Protein AF-A0A645G508-F1 (afdb_monomer)

Mean predicted aligned error: 10.7 Å

Organism: NCBI:txid1076179

Nearest PDB structures (foldseek):
  1vq0-assembly1_B  TM=7.489E-01  e=9.552E-08  Thermotoga maritima
  1vzy-assembly1_A  TM=6.982E-01  e=1.288E-07  Bacillus subtilis subsp. subtilis str. 168
  1xjh-assembly1_A  TM=7.239E-01  e=1.282E-03  Escherichia coli
  9brq-assembly1_7  TM=3.520E-01  e=7.447E+00  Mus musculus
  1bss-assembly1_A  TM=2.246E-01  e=6.224E+00  Escherichia coli

Secondary structure (DSSP, 8-state):
-----PPPHHHHH-TTS--EEEEEE--TTPPTTPPPEEEEEESB-TTSPBP--HHHHHHHHIIIII---EEEEEEE-SS-EEEEEEEPPPS--TT-TTS--TTSHHHHHHHHHHHHHHHHHHHHT--HHHHHHS-HHHHHHHHHTTS-PPPPPPP-GGGSS-------HHHHHHHHHHH-HHHHHHHHHHHSSEEEE-TTT--EEEE-HHHHHHHHHTTS--PPPPS---

Structure (mmCIF, N/CA/C/O backbone):
data_AF-A0A645G508-F1
#
_entry.id   AF-A0A645G508-F1
#
loop_
_atom_site.group_PDB
_atom_site.id
_atom_site.type_symbol
_atom_site.label_atom_id
_atom_site.label_alt_id
_atom_site.label_comp_id
_atom_site.label_asym_id
_atom_site.label_entity_id
_atom_site.label_seq_id
_atom_site.pdbx_PDB_ins_code
_atom_site.Cartn_x
_atom_site.Cartn_y
_atom_site.Cartn_z
_atom_site.occupancy
_atom_site.B_iso_or_equiv
_atom_site.auth_seq_id
_atom_site.auth_comp_id
_atom_site.auth_asym_id
_atom_site.auth_atom_id
_atom_site.pdbx_PDB_model_num
ATOM 1 N N . MET A 1 1 ? -23.698 -0.456 -22.171 1.00 31.69 1 MET A N 1
ATOM 2 C CA . MET A 1 1 ? -22.509 -0.860 -21.398 1.00 31.69 1 MET A CA 1
ATOM 3 C C . MET A 1 1 ? -21.837 0.422 -20.973 1.00 31.69 1 MET A C 1
ATOM 5 O O . MET A 1 1 ? -21.319 1.122 -21.830 1.00 31.69 1 MET A O 1
ATOM 9 N N . VAL A 1 2 ? -22.000 0.799 -19.708 1.00 29.22 2 VAL A N 1
ATOM 10 C CA . VAL A 1 2 ? -21.264 1.922 -19.129 1.00 29.22 2 VAL A CA 1
ATOM 11 C C . VAL A 1 2 ? -19.864 1.376 -18.888 1.00 29.22 2 VAL A C 1
ATOM 13 O O . VAL A 1 2 ? -19.699 0.466 -18.086 1.00 29.22 2 VAL A O 1
ATOM 16 N N . THR A 1 3 ? -18.892 1.819 -19.674 1.00 35.56 3 THR A N 1
ATOM 17 C CA . THR A 1 3 ? -17.482 1.684 -19.316 1.00 35.56 3 THR A CA 1
ATOM 18 C C . THR A 1 3 ? -17.294 2.502 -18.046 1.00 35.56 3 THR A C 1
ATOM 20 O O . THR A 1 3 ? -17.365 3.727 -18.106 1.00 35.56 3 THR A O 1
ATOM 23 N N . GLU A 1 4 ? -17.158 1.847 -16.894 1.00 41.66 4 GLU A N 1
ATOM 24 C CA . GLU A 1 4 ? -16.647 2.502 -15.692 1.00 41.66 4 GLU A CA 1
ATOM 25 C C . GLU A 1 4 ? -15.226 2.972 -16.012 1.00 41.66 4 GLU A C 1
ATOM 27 O O . GLU A 1 4 ? -14.276 2.191 -16.035 1.00 41.66 4 GLU A O 1
ATOM 32 N N . GLU A 1 5 ? -15.096 4.248 -16.373 1.00 48.72 5 GLU A N 1
ATOM 33 C CA . GLU A 1 5 ? -13.801 4.907 -16.456 1.00 48.72 5 GLU A CA 1
ATOM 34 C C . GLU A 1 5 ? -13.216 4.901 -15.045 1.00 48.72 5 GLU A C 1
ATOM 36 O O . GLU A 1 5 ? -13.743 5.547 -14.136 1.00 48.72 5 GLU A O 1
ATOM 41 N N . ALA A 1 6 ? -12.156 4.115 -14.848 1.00 59.53 6 ALA A N 1
ATOM 42 C CA . ALA A 1 6 ? -11.376 4.153 -13.625 1.00 59.53 6 ALA A CA 1
ATOM 43 C C . ALA A 1 6 ? -10.949 5.607 -13.389 1.00 59.53 6 ALA A C 1
ATOM 45 O O . ALA A 1 6 ? -10.254 6.188 -14.220 1.00 59.53 6 ALA A O 1
ATOM 46 N N . GLN A 1 7 ? -11.413 6.207 -12.293 1.00 69.25 7 GLN A N 1
ATOM 47 C CA . GLN A 1 7 ? -11.034 7.575 -11.963 1.00 69.25 7 GLN A CA 1
ATOM 48 C C . GLN A 1 7 ? -9.543 7.623 -11.638 1.00 69.25 7 GLN A C 1
ATOM 50 O O . GLN A 1 7 ? -9.047 6.820 -10.843 1.00 69.25 7 GLN A O 1
ATOM 55 N N . ASP A 1 8 ? -8.845 8.582 -12.237 1.00 86.12 8 ASP A N 1
ATOM 56 C CA . ASP A 1 8 ? -7.429 8.792 -11.973 1.00 86.12 8 ASP A CA 1
ATOM 57 C C . ASP A 1 8 ? -7.186 9.189 -10.508 1.00 86.12 8 ASP A C 1
ATOM 59 O O . ASP A 1 8 ? -8.028 9.815 -9.849 1.00 86.12 8 ASP A O 1
ATOM 63 N N . LEU A 1 9 ? -5.994 8.869 -9.990 1.00 90.19 9 LEU A N 1
ATOM 64 C CA . LEU A 1 9 ? -5.619 9.152 -8.601 1.00 90.19 9 LEU A CA 1
ATOM 65 C C . LEU A 1 9 ? -5.840 10.626 -8.243 1.00 90.19 9 LEU A C 1
ATOM 67 O O . LEU A 1 9 ? -6.281 10.950 -7.136 1.00 90.19 9 LEU A O 1
ATOM 71 N N . SER A 1 10 ? -5.543 11.535 -9.173 1.00 92.38 10 SER A N 1
ATOM 72 C CA . SER A 1 10 ? -5.635 12.959 -8.895 1.00 92.38 10 SER A CA 1
ATOM 73 C C . SER A 1 10 ? -7.076 13.439 -8.704 1.00 92.38 10 SER A C 1
ATOM 75 O O . SER A 1 10 ? -7.307 14.338 -7.890 1.00 92.38 10 SER A O 1
ATOM 77 N N . ALA A 1 11 ? -8.049 12.807 -9.366 1.00 92.06 11 ALA A N 1
ATOM 78 C CA . ALA A 1 11 ? -9.469 13.092 -9.187 1.00 92.06 11 ALA A CA 1
ATOM 79 C C . ALA A 1 11 ? -9.976 12.635 -7.810 1.00 92.06 11 ALA A C 1
ATOM 81 O O . ALA A 1 11 ? -10.832 13.294 -7.223 1.00 92.06 11 ALA A O 1
ATOM 82 N N . LEU A 1 12 ? -9.412 11.550 -7.273 1.00 90.06 12 LEU A N 1
ATOM 83 C CA . LEU A 1 12 ? -9.810 10.982 -5.984 1.00 90.06 12 LEU A CA 1
ATOM 84 C C . LEU A 1 12 ? -9.211 11.740 -4.793 1.00 90.06 12 LEU A C 1
ATOM 86 O O . LEU A 1 12 ? -9.910 12.029 -3.824 1.00 90.06 12 LEU A O 1
ATOM 90 N N . VAL A 1 13 ? -7.910 12.049 -4.846 1.00 92.31 13 VAL A N 1
ATOM 91 C CA . VAL A 1 13 ? -7.159 12.512 -3.661 1.00 92.31 13 VAL A CA 1
ATOM 92 C C . VAL A 1 13 ? -6.306 13.766 -3.889 1.00 92.31 13 VAL A C 1
ATOM 94 O O . VAL A 1 13 ? -5.691 14.261 -2.945 1.00 92.31 13 VAL A O 1
ATOM 97 N N . ASN A 1 14 ? -6.265 14.324 -5.108 1.00 93.25 14 ASN A N 1
ATOM 98 C CA . ASN A 1 14 ? -5.462 15.516 -5.429 1.00 93.25 14 ASN A CA 1
ATOM 99 C C . ASN A 1 14 ? -6.201 16.564 -6.294 1.00 93.25 14 ASN A C 1
ATOM 101 O O . ASN A 1 14 ? -5.608 17.237 -7.147 1.00 93.25 14 ASN A O 1
ATOM 105 N N . VAL A 1 15 ? -7.507 16.753 -6.065 1.00 91.12 15 VAL A N 1
ATOM 106 C CA . VAL A 1 15 ? -8.355 17.673 -6.855 1.00 91.12 15 VAL A CA 1
ATOM 107 C C . VAL A 1 15 ? -7.791 19.099 -6.872 1.00 91.12 15 VAL A C 1
ATOM 109 O O . VAL A 1 15 ? -7.732 19.736 -7.924 1.00 91.12 15 VAL A O 1
ATOM 112 N N . ASN A 1 16 ? -7.266 19.566 -5.738 1.00 91.00 16 ASN A N 1
ATOM 113 C CA . ASN A 1 16 ? -6.717 20.918 -5.590 1.00 91.00 16 ASN A CA 1
ATOM 114 C C . ASN A 1 16 ? -5.211 21.024 -5.896 1.00 91.00 16 ASN A C 1
ATOM 116 O O . ASN A 1 16 ? -4.652 22.109 -5.775 1.00 91.00 16 ASN A O 1
ATOM 120 N N . GLY A 1 17 ? -4.538 19.923 -6.253 1.00 89.56 17 GLY A N 1
ATOM 121 C CA . GLY A 1 17 ? -3.105 19.925 -6.581 1.00 89.56 17 GLY A CA 1
ATOM 122 C C . GLY A 1 17 ? -2.156 20.144 -5.394 1.00 89.56 17 GLY A C 1
ATOM 123 O O . GLY A 1 17 ? -0.979 20.392 -5.616 1.00 89.56 17 GLY A O 1
ATOM 124 N N . ASN A 1 18 ? -2.657 20.079 -4.156 1.00 91.50 18 ASN A N 1
ATOM 125 C CA . ASN A 1 18 ? -1.881 20.269 -2.921 1.00 91.50 18 ASN A CA 1
ATOM 126 C C . ASN A 1 18 ? -1.748 18.976 -2.094 1.00 91.50 18 ASN A C 1
ATOM 128 O O . ASN A 1 18 ? -1.311 19.013 -0.941 1.00 91.50 18 ASN A O 1
ATOM 132 N N . GLY A 1 19 ? -2.179 17.845 -2.650 1.00 92.50 19 GLY A N 1
ATOM 133 C CA . GLY A 1 19 ? -2.141 16.545 -2.000 1.00 92.50 19 GLY A CA 1
ATOM 134 C C . GLY A 1 19 ? -0.712 16.042 -1.804 1.00 92.50 19 GLY A C 1
ATOM 135 O O . GLY A 1 19 ? 0.208 16.373 -2.558 1.00 92.50 19 GLY A O 1
ATOM 136 N N . ARG A 1 20 ? -0.520 15.232 -0.764 1.00 93.06 20 ARG A N 1
ATOM 137 C CA . ARG A 1 20 ? 0.768 14.624 -0.417 1.00 93.06 20 ARG A CA 1
ATOM 138 C C . ARG A 1 20 ? 0.566 13.153 -0.083 1.00 93.06 20 ARG A C 1
ATOM 140 O O . ARG A 1 20 ? -0.453 12.789 0.497 1.00 93.06 20 ARG A O 1
ATOM 147 N N . CYS A 1 21 ? 1.551 12.334 -0.419 1.00 93.25 21 CYS A N 1
ATOM 148 C CA . CYS A 1 21 ? 1.654 10.953 0.020 1.00 93.25 21 CYS A CA 1
ATOM 149 C C . CYS A 1 21 ? 2.656 10.882 1.171 1.00 93.25 21 CYS A C 1
ATOM 151 O O . CYS A 1 21 ? 3.784 11.357 1.034 1.00 93.25 21 CYS A O 1
ATOM 153 N N . ALA A 1 22 ? 2.239 10.314 2.300 1.00 93.25 22 ALA A N 1
ATOM 154 C CA . ALA A 1 22 ? 3.111 10.036 3.432 1.00 93.25 22 ALA A CA 1
ATOM 155 C C . ALA A 1 22 ? 3.300 8.522 3.555 1.00 93.25 22 ALA A C 1
ATOM 157 O O . ALA A 1 22 ? 2.320 7.782 3.631 1.00 93.25 22 ALA A O 1
ATOM 158 N N . ILE A 1 23 ? 4.553 8.076 3.597 1.00 93.19 23 ILE A N 1
ATOM 159 C CA . ILE A 1 23 ? 4.924 6.682 3.840 1.00 93.19 23 ILE A CA 1
ATOM 160 C C . ILE A 1 23 ? 5.592 6.620 5.205 1.00 93.19 23 ILE A C 1
ATOM 162 O O . ILE A 1 23 ? 6.552 7.343 5.468 1.00 93.19 23 ILE A O 1
ATOM 166 N N . THR A 1 24 ? 5.059 5.776 6.086 1.00 91.50 24 THR A N 1
ATOM 167 C CA . THR A 1 24 ? 5.540 5.627 7.459 1.00 91.50 24 THR A CA 1
ATOM 168 C C . THR A 1 24 ? 6.074 4.220 7.675 1.00 91.50 24 THR A C 1
ATOM 170 O O . THR A 1 24 ? 5.350 3.240 7.514 1.00 91.50 24 THR A O 1
ATOM 173 N N . LEU A 1 25 ? 7.344 4.132 8.065 1.00 89.69 25 LEU A N 1
ATOM 174 C CA . LEU A 1 25 ? 8.032 2.897 8.410 1.00 89.69 25 LEU A CA 1
ATOM 175 C C . LEU A 1 25 ? 8.113 2.796 9.939 1.00 89.69 25 LEU A C 1
ATOM 177 O O . LEU A 1 25 ? 8.886 3.510 10.586 1.00 89.69 25 LEU A O 1
ATOM 181 N N . ASP A 1 26 ? 7.297 1.910 10.514 1.00 89.50 26 ASP A N 1
ATOM 182 C CA . ASP A 1 26 ? 7.277 1.613 11.952 1.00 89.50 26 ASP A CA 1
ATOM 183 C C . ASP A 1 26 ? 7.710 0.152 12.194 1.00 89.50 26 ASP A C 1
ATOM 185 O O . ASP A 1 26 ? 6.899 -0.773 12.059 1.00 89.50 26 ASP A O 1
ATOM 189 N N . PRO A 1 27 ? 9.003 -0.104 12.474 1.00 86.50 27 PRO A N 1
ATOM 190 C CA . PRO A 1 27 ? 9.499 -1.459 12.671 1.00 86.50 27 PRO A CA 1
ATOM 191 C C . PRO A 1 27 ? 9.007 -2.040 14.002 1.00 86.50 27 PRO A C 1
ATOM 193 O O . PRO A 1 27 ? 9.038 -1.386 15.041 1.00 86.50 27 PRO A O 1
ATOM 196 N N . LYS A 1 28 ? 8.653 -3.332 14.019 1.00 81.50 28 LYS A N 1
ATOM 197 C CA . LYS A 1 28 ? 8.242 -4.034 15.256 1.00 81.50 28 LYS A CA 1
ATOM 198 C C . LYS A 1 28 ? 9.316 -4.026 16.353 1.00 81.50 28 LYS A C 1
ATOM 200 O O . LYS A 1 28 ? 8.994 -4.194 17.523 1.00 81.50 28 LYS A O 1
ATOM 205 N N . THR A 1 29 ? 10.580 -3.857 15.973 1.00 83.50 29 THR A N 1
ATOM 206 C CA . THR A 1 29 ? 11.749 -3.805 16.861 1.00 83.50 29 THR A CA 1
ATOM 207 C C . THR A 1 29 ? 12.065 -2.394 17.371 1.00 83.50 29 THR A C 1
ATOM 209 O O . THR A 1 29 ? 13.134 -2.181 17.943 1.00 83.50 29 THR A O 1
ATOM 212 N N . ARG A 1 30 ? 11.164 -1.421 17.169 1.00 80.94 30 ARG A N 1
ATOM 213 C CA . ARG A 1 30 ? 11.339 -0.034 17.614 1.00 80.94 30 ARG A CA 1
ATOM 214 C C . ARG A 1 30 ? 11.540 0.046 19.130 1.00 80.94 30 ARG A C 1
ATOM 216 O O . ARG A 1 30 ? 10.752 -0.496 19.905 1.00 80.94 30 ARG A O 1
ATOM 223 N N . LEU A 1 31 ? 12.585 0.760 19.551 1.00 81.25 31 LEU A N 1
ATOM 224 C CA . LEU A 1 31 ? 12.862 0.992 20.969 1.00 81.25 31 LEU A CA 1
ATOM 225 C C . LEU A 1 31 ? 11.862 2.000 21.568 1.00 81.25 31 LEU A C 1
ATOM 227 O O . LEU A 1 31 ? 11.405 2.909 20.863 1.00 81.25 31 LEU A O 1
ATOM 231 N N . PRO A 1 32 ? 11.541 1.905 22.873 1.00 78.50 32 PRO A N 1
ATOM 232 C CA . PRO A 1 32 ? 10.708 2.899 23.544 1.00 78.50 32 PRO A CA 1
ATOM 233 C C . PRO A 1 32 ? 11.260 4.322 23.349 1.00 78.50 32 PRO A C 1
ATOM 235 O O . PRO A 1 32 ? 12.416 4.593 23.659 1.00 78.50 32 PRO A O 1
ATOM 238 N N . GLY A 1 33 ? 10.435 5.229 22.819 1.00 81.50 33 GLY A N 1
ATOM 239 C CA . GLY A 1 33 ? 10.799 6.631 22.559 1.00 81.50 33 GLY A CA 1
ATOM 240 C C . GLY A 1 33 ? 11.367 6.929 21.164 1.00 81.50 33 GLY A C 1
ATOM 241 O O . GLY A 1 33 ? 11.415 8.094 20.773 1.00 81.50 33 GLY A O 1
ATOM 242 N N . GLN A 1 34 ? 11.733 5.915 20.377 1.00 85.00 34 GLN A N 1
ATOM 243 C CA . GLN A 1 34 ? 12.140 6.108 18.983 1.00 85.00 34 GLN A CA 1
ATOM 244 C C . GLN A 1 34 ? 10.918 6.479 18.134 1.00 85.00 34 GLN A C 1
ATOM 246 O O . GLN A 1 34 ? 9.879 5.844 18.265 1.00 85.00 34 GLN A O 1
ATOM 251 N N . GLN A 1 35 ? 11.004 7.499 17.283 1.00 83.44 35 GLN A N 1
ATOM 252 C CA . GLN A 1 35 ? 9.899 7.876 16.390 1.00 83.44 35 GLN A CA 1
ATOM 253 C C . GLN A 1 35 ? 9.920 7.022 15.114 1.00 83.44 35 GLN A C 1
ATOM 255 O O . GLN A 1 35 ? 11.011 6.641 14.675 1.00 83.44 35 GLN A O 1
ATOM 260 N N . PRO A 1 36 ? 8.755 6.702 14.520 1.00 88.75 36 PRO A N 1
ATOM 261 C CA . PRO A 1 36 ? 8.716 6.045 13.221 1.00 88.75 36 PRO A CA 1
ATOM 262 C C . PRO A 1 36 ? 9.332 6.958 12.156 1.00 88.75 36 PRO A C 1
ATOM 264 O O . PRO A 1 36 ? 9.234 8.186 12.237 1.00 88.75 36 PRO A O 1
ATOM 267 N N . TYR A 1 37 ? 9.963 6.358 11.150 1.00 88.56 37 TYR A N 1
ATOM 268 C CA . TYR A 1 37 ? 10.452 7.119 10.007 1.00 88.56 37 TYR A CA 1
ATOM 269 C C . TYR A 1 37 ? 9.270 7.463 9.100 1.00 88.56 37 TYR A C 1
ATOM 271 O O . TYR A 1 37 ? 8.437 6.603 8.814 1.00 88.56 37 TYR A O 1
ATOM 279 N N . GLN A 1 38 ? 9.183 8.714 8.652 1.00 91.12 38 GLN A N 1
ATOM 280 C CA . GLN A 1 38 ? 8.141 9.152 7.732 1.00 91.12 38 GLN A CA 1
ATOM 281 C C . GLN A 1 38 ? 8.751 9.981 6.606 1.00 91.12 38 GLN A C 1
ATOM 283 O O . GLN A 1 38 ? 9.328 11.040 6.854 1.00 91.12 38 GLN A O 1
ATOM 288 N N . GLY A 1 39 ? 8.576 9.514 5.372 1.00 90.25 39 GLY A N 1
ATOM 289 C CA . GLY A 1 39 ? 8.862 10.294 4.175 1.00 90.25 39 GLY A CA 1
ATOM 290 C C . GLY A 1 39 ? 7.566 10.821 3.565 1.00 90.25 39 GLY A C 1
ATOM 291 O O . GLY A 1 39 ? 6.547 10.129 3.542 1.00 90.25 39 GLY A O 1
ATOM 292 N N . ILE A 1 40 ? 7.590 12.071 3.105 1.00 92.12 40 ILE A N 1
ATOM 293 C CA . ILE A 1 40 ? 6.429 12.746 2.518 1.00 92.12 40 ILE A CA 1
ATOM 294 C C . ILE A 1 40 ? 6.820 13.272 1.144 1.00 92.12 40 ILE A C 1
ATOM 296 O O . ILE A 1 40 ? 7.772 14.041 1.025 1.00 92.12 40 ILE A O 1
ATOM 300 N N . VAL A 1 41 ? 6.043 12.912 0.126 1.00 92.25 41 VAL A N 1
ATOM 301 C CA . VAL A 1 41 ? 6.212 13.397 -1.248 1.00 92.25 41 VAL A CA 1
ATOM 302 C C . VAL A 1 41 ? 4.933 14.060 -1.760 1.00 92.25 41 VAL A C 1
ATOM 304 O O . VAL A 1 41 ? 3.831 13.669 -1.363 1.00 92.25 41 VAL A O 1
ATOM 307 N N . PRO A 1 42 ? 5.033 15.094 -2.611 1.00 93.38 42 PRO A N 1
ATOM 308 C CA . PRO A 1 42 ? 3.858 15.677 -3.247 1.00 93.38 42 PRO A CA 1
ATOM 309 C C . PRO A 1 42 ? 3.201 14.670 -4.202 1.00 93.38 42 PRO A C 1
ATOM 311 O O . PRO A 1 42 ? 3.875 13.840 -4.803 1.00 93.38 42 PRO A O 1
ATOM 314 N N . LEU A 1 43 ? 1.884 14.781 -4.394 1.00 94.31 43 LEU A N 1
ATOM 315 C CA . LEU A 1 43 ? 1.144 14.041 -5.432 1.00 94.31 43 LEU A CA 1
ATOM 316 C C . LEU A 1 43 ? 1.249 14.708 -6.818 1.00 94.31 43 LEU A C 1
ATOM 318 O O . LEU A 1 43 ? 0.423 14.484 -7.707 1.00 94.31 43 LEU A O 1
ATOM 322 N N . ASN A 1 44 ? 2.257 15.559 -6.985 1.00 93.31 44 ASN A N 1
ATOM 323 C CA . ASN A 1 44 ? 2.567 16.277 -8.204 1.00 93.31 44 ASN A CA 1
ATOM 324 C C . ASN A 1 44 ? 3.981 15.879 -8.631 1.00 93.31 44 ASN A C 1
ATOM 326 O O . ASN A 1 44 ? 4.881 15.776 -7.793 1.00 93.31 44 ASN A O 1
ATOM 330 N N . GLY A 1 45 ? 4.160 15.681 -9.933 1.00 88.81 45 GLY A N 1
ATOM 331 C CA . GLY A 1 45 ? 5.455 15.399 -10.529 1.00 88.81 45 GLY A CA 1
ATOM 332 C C . GLY A 1 45 ? 6.386 16.611 -10.490 1.00 88.81 45 GLY A C 1
ATOM 333 O O . GLY A 1 45 ? 5.997 17.723 -10.126 1.00 88.81 45 GLY A O 1
ATOM 334 N N . GLU A 1 46 ? 7.626 16.397 -10.922 1.00 83.31 46 GLU A N 1
ATOM 335 C CA . GLU A 1 46 ? 8.704 17.399 -10.889 1.00 83.31 46 GLU A CA 1
ATOM 336 C C . GLU A 1 46 ? 8.371 18.696 -11.652 1.00 83.31 46 GLU A C 1
ATOM 338 O O . GLU A 1 46 ? 8.853 19.766 -11.290 1.00 83.31 46 GLU A O 1
ATOM 343 N N . HIS A 1 47 ? 7.497 18.629 -12.663 1.00 84.69 47 HIS A N 1
ATOM 344 C CA . HIS A 1 47 ? 7.071 19.782 -13.466 1.00 84.69 47 HIS A CA 1
ATOM 345 C C . HIS A 1 47 ? 5.719 20.362 -13.003 1.00 84.69 47 HIS A C 1
ATOM 347 O O . HIS A 1 47 ? 5.088 21.136 -13.722 1.00 84.69 47 HIS A O 1
ATOM 353 N N . GLY A 1 48 ? 5.250 19.987 -11.808 1.00 83.62 48 GLY A N 1
ATOM 354 C CA . GLY A 1 48 ? 4.005 20.471 -11.208 1.00 83.62 48 GLY A CA 1
ATOM 355 C C . GLY A 1 48 ? 2.730 19.799 -11.728 1.00 83.62 48 GLY A C 1
ATOM 356 O O . GLY A 1 48 ? 1.649 20.069 -11.199 1.00 83.62 48 GLY A O 1
ATOM 357 N N . GLN A 1 49 ? 2.834 18.901 -12.713 1.00 91.06 49 GLN A N 1
ATOM 358 C CA . GLN A 1 49 ? 1.706 18.114 -13.208 1.00 91.06 49 GLN A CA 1
ATOM 359 C C . GLN A 1 49 ? 1.187 17.165 -12.128 1.00 91.06 49 GLN A C 1
ATOM 361 O O . GLN A 1 49 ? 1.958 16.651 -11.320 1.00 91.06 49 GLN A O 1
ATOM 366 N N . LYS A 1 50 ? -0.120 16.914 -12.107 1.00 92.12 50 LYS A N 1
ATOM 367 C CA . LYS A 1 50 ? -0.701 15.951 -11.171 1.00 92.12 50 LYS A CA 1
ATOM 368 C C . LYS A 1 50 ? -0.307 14.535 -11.580 1.00 92.12 50 LYS A C 1
ATOM 370 O O . LYS A 1 50 ? -0.251 14.223 -12.767 1.00 92.12 50 LYS A O 1
ATOM 375 N N . LEU A 1 51 ? 0.006 13.702 -10.593 1.00 92.81 51 LEU A N 1
ATOM 376 C CA . LEU A 1 51 ? 0.246 12.286 -10.830 1.00 92.81 51 LEU A CA 1
ATOM 377 C C . LEU A 1 51 ? -1.085 11.543 -10.846 1.00 92.81 51 LEU A C 1
ATOM 379 O O . LEU A 1 51 ? -1.842 11.586 -9.875 1.00 92.81 51 LEU A O 1
ATOM 383 N N . GLU A 1 52 ? -1.342 10.848 -11.948 1.00 93.19 52 GLU A N 1
ATOM 384 C CA . GLU A 1 52 ? -2.594 10.116 -12.166 1.00 93.19 52 GLU A CA 1
ATOM 385 C C . GLU A 1 52 ? -2.530 8.672 -11.658 1.00 93.19 52 GLU A C 1
ATOM 387 O O . GLU A 1 52 ? -3.561 8.037 -11.439 1.00 93.19 52 GLU A O 1
ATOM 392 N N . LYS A 1 53 ? -1.320 8.154 -11.406 1.00 92.44 53 LYS A N 1
ATOM 393 C CA . LYS A 1 53 ? -1.099 6.779 -10.954 1.00 92.44 53 LYS A CA 1
ATOM 394 C C . LYS A 1 53 ? -0.365 6.733 -9.624 1.00 92.44 53 LYS A C 1
ATOM 396 O O . LYS A 1 53 ? 0.640 7.412 -9.419 1.00 92.44 53 LYS A O 1
ATOM 401 N N . LEU A 1 54 ? -0.812 5.831 -8.750 1.00 93.12 54 LEU A N 1
ATOM 402 C CA . LEU A 1 54 ? -0.129 5.546 -7.485 1.00 93.12 54 LEU A CA 1
ATOM 403 C C . LEU A 1 54 ? 1.287 5.001 -7.712 1.00 93.12 54 LEU A C 1
ATOM 405 O O . LEU A 1 54 ? 2.191 5.309 -6.939 1.00 93.12 54 LEU A O 1
ATOM 409 N N . SER A 1 55 ? 1.498 4.241 -8.790 1.00 94.25 55 SER A N 1
ATOM 410 C CA . SER A 1 55 ? 2.823 3.746 -9.168 1.00 94.25 55 SER A CA 1
ATOM 411 C C . SER A 1 55 ? 3.839 4.870 -9.329 1.00 94.25 55 SER A C 1
ATOM 413 O O . SER A 1 55 ? 4.985 4.714 -8.922 1.00 94.25 55 SER A O 1
ATOM 415 N N . ASP A 1 56 ? 3.433 6.006 -9.891 1.00 93.69 56 ASP A N 1
ATOM 416 C CA . ASP A 1 56 ? 4.336 7.123 -10.177 1.00 93.69 56 ASP A CA 1
ATOM 417 C C . ASP A 1 56 ? 4.701 7.860 -8.885 1.00 93.69 56 ASP A C 1
ATOM 419 O O . ASP A 1 56 ? 5.858 8.216 -8.676 1.00 93.69 56 ASP A O 1
ATOM 423 N N . VAL A 1 57 ? 3.740 7.991 -7.963 1.00 94.12 57 VAL A N 1
ATOM 424 C CA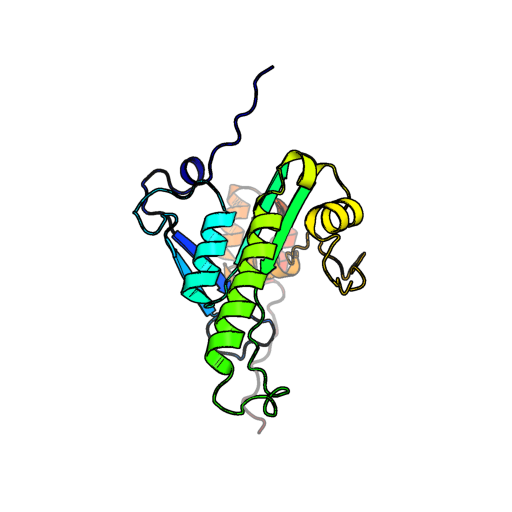 . VAL A 1 57 ? 3.962 8.550 -6.620 1.00 94.12 57 VAL A CA 1
ATOM 425 C C . VAL A 1 57 ? 4.951 7.691 -5.828 1.00 94.12 57 VAL A C 1
ATOM 427 O O . VAL A 1 57 ? 5.872 8.218 -5.206 1.00 94.12 57 VAL A O 1
ATOM 430 N N . LEU A 1 58 ? 4.784 6.364 -5.861 1.00 94.31 58 LEU A N 1
ATOM 431 C CA . LEU A 1 58 ? 5.672 5.433 -5.160 1.00 94.31 58 LEU A CA 1
ATOM 432 C C . LEU A 1 58 ? 7.079 5.417 -5.770 1.00 94.31 58 LEU A C 1
ATOM 434 O O . LEU A 1 58 ? 8.060 5.427 -5.033 1.00 94.31 58 LEU A O 1
ATOM 438 N N . GLN A 1 59 ? 7.198 5.456 -7.098 1.00 93.50 59 GLN A N 1
ATOM 439 C CA . GLN A 1 59 ? 8.496 5.583 -7.769 1.00 93.50 59 GLN A CA 1
ATOM 440 C C . GLN A 1 59 ? 9.176 6.915 -7.425 1.00 93.50 59 GLN A C 1
ATOM 442 O O . GLN A 1 59 ? 10.374 6.941 -7.138 1.00 93.50 59 GLN A O 1
ATOM 447 N N . GLN A 1 60 ? 8.413 8.013 -7.375 1.00 92.44 60 GLN A N 1
ATOM 448 C CA . GLN A 1 60 ? 8.919 9.310 -6.934 1.00 92.44 60 GLN A CA 1
ATOM 449 C C . GLN A 1 60 ? 9.419 9.250 -5.486 1.00 92.44 60 GLN A C 1
ATOM 451 O O . GLN A 1 60 ? 10.508 9.754 -5.214 1.00 92.44 60 GLN A O 1
ATOM 456 N N . TYR A 1 61 ? 8.677 8.610 -4.577 1.00 93.00 61 TYR A N 1
ATOM 457 C CA . TYR A 1 61 ? 9.129 8.369 -3.205 1.00 93.00 61 TYR A CA 1
ATOM 458 C C . TYR A 1 61 ? 10.449 7.596 -3.162 1.00 93.00 61 TYR A C 1
ATOM 460 O O . TYR A 1 61 ? 11.396 8.060 -2.530 1.00 93.00 61 TYR A O 1
ATOM 468 N N . MET A 1 62 ? 10.550 6.466 -3.867 1.00 92.00 62 MET A N 1
ATOM 469 C CA . MET A 1 62 ? 11.764 5.640 -3.856 1.0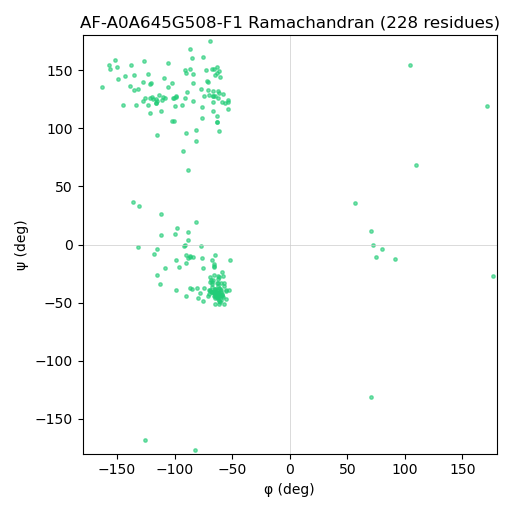0 92.00 62 MET A CA 1
ATOM 470 C C . MET A 1 62 ? 12.982 6.415 -4.365 1.00 92.00 62 MET A C 1
ATOM 472 O O . MET A 1 62 ? 14.048 6.366 -3.754 1.00 92.00 62 MET A O 1
ATOM 476 N N . ARG A 1 63 ? 12.813 7.218 -5.422 1.00 88.56 63 ARG A N 1
ATOM 477 C CA . ARG A 1 63 ? 13.886 8.066 -5.952 1.00 88.56 63 ARG A CA 1
ATOM 478 C C . ARG A 1 63 ? 14.317 9.156 -4.964 1.00 88.56 63 ARG A C 1
ATOM 480 O O . ARG A 1 63 ? 15.510 9.372 -4.785 1.00 88.56 63 ARG A O 1
ATOM 487 N N . HIS A 1 64 ? 13.370 9.860 -4.344 1.00 87.56 64 HIS A N 1
ATOM 488 C CA . HIS A 1 64 ? 13.674 11.052 -3.539 1.00 87.56 64 HIS A CA 1
ATOM 489 C C . HIS A 1 64 ? 14.033 10.741 -2.083 1.00 87.56 64 HIS A C 1
ATOM 491 O O . HIS A 1 64 ? 14.873 11.426 -1.502 1.00 87.56 64 HIS A O 1
ATOM 497 N N . SER A 1 65 ? 13.371 9.756 -1.477 1.00 88.06 65 SER A N 1
ATOM 498 C CA . SER A 1 65 ? 13.517 9.430 -0.056 1.00 88.06 65 SER A CA 1
ATOM 499 C C . SER A 1 65 ? 14.463 8.255 0.176 1.00 88.06 65 SER A C 1
ATOM 501 O O . SER A 1 65 ? 15.281 8.329 1.088 1.00 88.06 65 SER A O 1
ATOM 503 N N . GLU A 1 66 ? 14.416 7.226 -0.675 1.00 87.94 66 GLU A N 1
ATOM 504 C CA . GLU A 1 66 ? 15.255 6.023 -0.529 1.00 87.94 66 GLU A CA 1
ATOM 505 C C . GLU A 1 66 ? 16.508 6.043 -1.423 1.00 87.94 66 GLU A C 1
ATOM 507 O O . GLU A 1 66 ? 17.422 5.254 -1.209 1.00 87.94 66 GLU A O 1
ATOM 512 N N . GLN A 1 67 ? 16.581 6.956 -2.403 1.00 86.75 67 GLN A N 1
ATOM 513 C CA . GLN A 1 67 ? 17.654 7.027 -3.410 1.00 86.75 67 GLN A CA 1
ATOM 514 C C . GLN A 1 67 ? 17.819 5.720 -4.203 1.00 86.75 67 GLN A C 1
ATOM 516 O O . GLN A 1 67 ? 18.928 5.328 -4.568 1.00 86.75 67 GLN A O 1
ATOM 521 N N . LEU A 1 68 ? 16.700 5.045 -4.480 1.00 86.50 68 LEU A N 1
ATOM 522 C CA . LEU A 1 68 ? 16.665 3.796 -5.233 1.00 86.50 68 LEU A CA 1
ATOM 523 C C . LEU A 1 68 ? 15.903 3.978 -6.540 1.00 86.50 68 LEU A C 1
ATOM 525 O O . LEU A 1 68 ? 14.724 4.347 -6.544 1.00 86.50 68 LEU A O 1
ATOM 529 N N . ASP A 1 69 ? 16.554 3.631 -7.648 1.00 89.06 69 ASP A N 1
ATOM 530 C CA . ASP A 1 69 ? 15.868 3.497 -8.925 1.00 89.06 69 ASP A CA 1
ATOM 531 C C . ASP A 1 69 ? 14.909 2.313 -8.848 1.00 89.06 69 ASP A C 1
ATOM 533 O O . ASP A 1 69 ? 15.301 1.159 -8.640 1.00 89.06 69 ASP A O 1
ATOM 537 N N . THR A 1 70 ? 13.625 2.648 -8.936 1.00 92.75 70 THR A N 1
ATOM 538 C CA . THR A 1 70 ? 12.527 1.698 -8.833 1.00 92.75 70 THR A CA 1
ATOM 539 C C . THR A 1 70 ? 11.563 1.929 -9.985 1.00 92.75 70 THR A C 1
ATOM 541 O O . THR A 1 70 ? 11.170 3.066 -10.248 1.00 92.75 70 THR A O 1
ATOM 544 N N . THR A 1 71 ? 11.151 0.846 -10.634 1.00 95.31 71 THR A N 1
ATOM 545 C CA . THR A 1 71 ? 10.053 0.820 -11.596 1.00 95.31 71 THR A CA 1
ATOM 546 C C . THR A 1 71 ? 8.920 -0.005 -11.018 1.00 95.31 71 THR A C 1
ATOM 548 O O . THR A 1 71 ? 9.128 -1.133 -10.571 1.00 95.31 71 THR A O 1
ATOM 551 N N . LEU A 1 72 ? 7.717 0.566 -11.014 1.00 95.94 72 LEU A N 1
ATOM 552 C CA . LEU A 1 72 ? 6.534 -0.069 -10.452 1.00 95.94 72 LEU A CA 1
ATOM 553 C C . LEU A 1 72 ? 5.411 -0.075 -11.485 1.00 95.94 72 LEU A C 1
ATOM 555 O O . LEU A 1 72 ? 4.994 0.977 -11.965 1.00 95.94 72 LEU A O 1
ATOM 559 N N . VAL A 1 73 ? 4.896 -1.259 -11.792 1.00 95.88 73 VAL A N 1
ATOM 560 C CA . VAL A 1 73 ? 3.724 -1.445 -12.652 1.00 95.88 73 VAL A CA 1
ATOM 561 C C . VAL A 1 73 ? 2.630 -2.054 -11.800 1.00 95.88 73 VAL A C 1
ATOM 563 O O . VAL A 1 73 ? 2.848 -3.090 -11.182 1.00 95.88 73 VAL A O 1
ATOM 566 N N . LEU A 1 74 ? 1.470 -1.403 -11.738 1.00 95.56 74 LEU A N 1
ATOM 567 C CA . LEU A 1 74 ? 0.331 -1.832 -10.928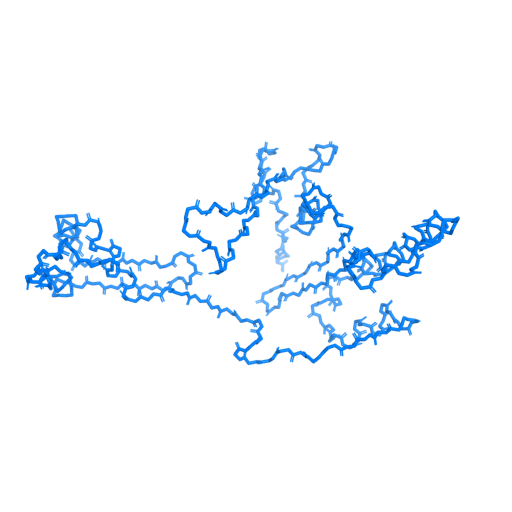 1.00 95.56 74 LEU A CA 1
ATOM 568 C C . LEU A 1 74 ? -0.919 -1.915 -11.802 1.00 95.56 74 LEU A C 1
ATOM 570 O O . LEU A 1 74 ? -1.174 -1.026 -12.617 1.00 95.56 74 LEU A O 1
ATOM 574 N N . ALA A 1 75 ? -1.723 -2.949 -11.587 1.00 94.38 75 ALA A N 1
ATOM 575 C CA . ALA A 1 75 ? -3.041 -3.089 -12.183 1.00 94.38 75 ALA A CA 1
ATOM 576 C C . ALA A 1 75 ? -4.000 -3.734 -11.184 1.00 94.38 75 ALA A C 1
ATOM 578 O O . ALA A 1 75 ? -3.614 -4.603 -10.407 1.00 94.38 75 ALA A O 1
ATOM 579 N N . ALA A 1 76 ? -5.264 -3.325 -11.223 1.00 94.38 76 ALA A N 1
ATOM 580 C CA . ALA A 1 76 ? -6.318 -3.953 -10.437 1.00 94.38 76 ALA A CA 1
ATOM 581 C C . ALA A 1 76 ? -7.663 -3.869 -11.159 1.00 94.38 76 ALA A C 1
ATOM 583 O O . ALA A 1 76 ? -7.949 -2.844 -11.785 1.00 94.38 76 ALA A O 1
ATOM 584 N N . ASN A 1 77 ? -8.470 -4.921 -11.063 1.00 92.81 77 ASN A N 1
ATOM 585 C CA . ASN A 1 77 ? -9.886 -4.965 -11.432 1.00 92.81 77 ASN A CA 1
ATOM 586 C C . ASN A 1 77 ? -10.713 -5.475 -10.232 1.00 92.81 77 ASN A C 1
ATOM 588 O O . ASN A 1 77 ? -10.192 -5.562 -9.120 1.00 92.81 77 ASN A O 1
ATOM 592 N N . ASP A 1 78 ? -11.984 -5.810 -10.455 1.00 91.94 78 ASP A N 1
ATOM 593 C CA . ASP A 1 78 ? -12.902 -6.244 -9.391 1.00 91.94 78 ASP A CA 1
ATOM 594 C C . ASP A 1 78 ? -12.519 -7.586 -8.740 1.00 91.94 78 ASP A C 1
ATOM 596 O O . ASP A 1 78 ? -13.002 -7.907 -7.655 1.00 91.94 78 ASP A O 1
ATOM 600 N N . GLU A 1 79 ? -11.652 -8.374 -9.381 1.00 91.00 79 GLU A N 1
ATOM 601 C CA . GLU A 1 79 ? -11.294 -9.729 -8.947 1.00 91.00 79 GLU A CA 1
ATOM 602 C C . GLU A 1 79 ? -9.834 -9.845 -8.486 1.00 91.00 79 GLU A C 1
ATOM 604 O O . GLU A 1 79 ? -9.522 -10.618 -7.580 1.00 91.00 79 GLU A O 1
ATOM 609 N N . VAL A 1 80 ? -8.923 -9.095 -9.109 1.00 91.50 80 VAL A N 1
ATOM 610 C CA . VAL A 1 80 ? -7.473 -9.263 -8.981 1.00 91.50 80 VAL A CA 1
ATOM 611 C C . VAL A 1 80 ? -6.790 -7.905 -8.873 1.00 91.50 80 VAL A C 1
ATOM 613 O O . VAL A 1 80 ? -7.060 -6.992 -9.651 1.00 91.50 80 VAL A O 1
ATOM 616 N N . ALA A 1 81 ? -5.831 -7.802 -7.952 1.00 93.38 81 ALA A N 1
ATOM 617 C CA . ALA A 1 81 ? -4.837 -6.737 -7.909 1.00 93.38 81 ALA A CA 1
ATOM 618 C C . ALA A 1 81 ? -3.439 -7.352 -8.037 1.00 93.38 81 ALA A C 1
ATOM 620 O O . ALA A 1 81 ? -3.086 -8.267 -7.293 1.00 93.38 81 ALA A O 1
ATOM 621 N N . ALA A 1 82 ? -2.650 -6.852 -8.982 1.00 94.19 82 ALA A N 1
ATOM 622 C CA . ALA A 1 82 ? -1.334 -7.375 -9.313 1.00 94.19 82 ALA A CA 1
ATOM 623 C C . ALA A 1 82 ? -0.331 -6.239 -9.541 1.00 94.19 82 ALA A C 1
ATOM 625 O O . ALA A 1 82 ? -0.687 -5.108 -9.887 1.00 94.19 82 ALA A O 1
ATOM 626 N N . GLY A 1 83 ? 0.948 -6.548 -9.335 1.00 94.62 83 GLY A N 1
ATOM 627 C CA . GLY A 1 83 ? 2.019 -5.583 -9.503 1.00 94.62 83 GLY A CA 1
ATOM 628 C C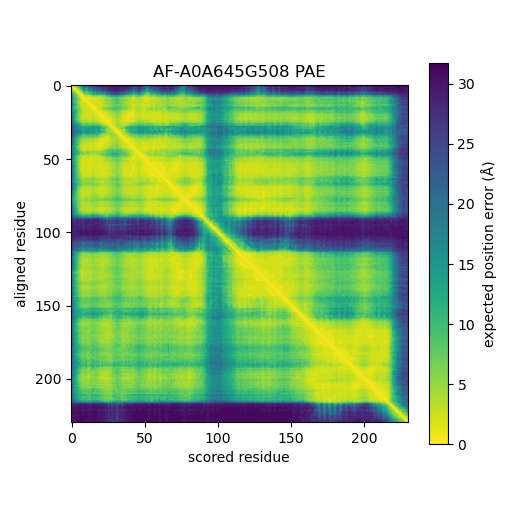 . GLY A 1 83 ? 3.369 -6.226 -9.784 1.00 94.62 83 GLY A C 1
ATOM 629 O O . GLY A 1 83 ? 3.640 -7.341 -9.343 1.00 94.62 83 GLY A O 1
ATOM 630 N N . LEU A 1 84 ? 4.214 -5.492 -10.502 1.00 95.38 84 LEU A N 1
ATOM 631 C CA . LEU A 1 84 ? 5.615 -5.812 -10.744 1.00 95.38 84 LEU A CA 1
ATOM 632 C C . LEU A 1 84 ? 6.473 -4.658 -10.224 1.00 95.38 84 LEU A C 1
ATOM 634 O O . LEU A 1 84 ? 6.264 -3.508 -10.610 1.00 95.38 84 LEU A O 1
ATOM 638 N N . LEU A 1 85 ? 7.435 -4.978 -9.361 1.00 95.25 85 LEU A N 1
ATOM 639 C CA . LEU A 1 85 ? 8.417 -4.042 -8.826 1.00 95.25 85 LEU A CA 1
ATOM 640 C C . LEU A 1 85 ? 9.802 -4.473 -9.303 1.00 95.25 85 LEU A C 1
ATOM 642 O O . LEU A 1 85 ? 10.235 -5.588 -9.018 1.00 95.25 85 LEU A O 1
ATOM 646 N N . ILE A 1 86 ? 10.490 -3.581 -10.009 1.00 94.19 86 ILE A N 1
ATOM 647 C CA . ILE A 1 86 ? 11.910 -3.701 -10.337 1.00 94.19 86 ILE A CA 1
ATOM 648 C C . ILE A 1 86 ? 12.645 -2.672 -9.496 1.00 94.19 86 ILE A C 1
ATOM 650 O O . ILE A 1 86 ? 12.301 -1.494 -9.533 1.00 94.19 86 ILE A O 1
ATOM 654 N N . GLN A 1 87 ? 13.646 -3.105 -8.740 1.00 91.25 87 GLN A N 1
ATOM 655 C CA . GLN A 1 87 ? 14.444 -2.219 -7.905 1.00 91.25 87 GLN A CA 1
ATOM 656 C C . GLN A 1 87 ? 15.917 -2.558 -8.059 1.00 91.25 87 GLN A C 1
ATOM 658 O O . GLN A 1 87 ? 16.308 -3.727 -7.998 1.00 91.25 87 GLN A O 1
ATOM 663 N N . ARG A 1 88 ? 16.734 -1.523 -8.252 1.00 86.44 88 ARG A N 1
ATOM 664 C CA . ARG A 1 88 ? 18.184 -1.676 -8.273 1.00 86.44 88 ARG A CA 1
ATOM 665 C C . ARG A 1 88 ? 18.708 -1.885 -6.856 1.00 86.44 88 ARG A C 1
ATOM 667 O O . ARG A 1 88 ? 18.438 -1.083 -5.965 1.00 86.44 88 ARG A O 1
ATOM 674 N N . MET A 1 89 ? 19.491 -2.942 -6.665 1.00 82.94 89 MET A N 1
ATOM 675 C CA . MET A 1 89 ? 20.169 -3.194 -5.397 1.00 82.94 89 MET A CA 1
ATOM 676 C C . MET A 1 89 ? 21.482 -2.402 -5.327 1.00 82.94 89 MET A C 1
ATOM 678 O O . MET A 1 89 ? 22.208 -2.349 -6.321 1.00 82.94 89 MET A O 1
ATOM 682 N N . PRO A 1 90 ? 21.834 -1.806 -4.175 1.00 69.25 90 PRO A N 1
ATOM 683 C CA . PRO A 1 90 ? 23.123 -1.146 -4.012 1.00 69.25 90 PRO A CA 1
ATOM 684 C C . PRO A 1 90 ? 24.265 -2.173 -4.056 1.00 69.25 90 PRO A C 1
ATOM 686 O O . PRO A 1 90 ? 24.274 -3.145 -3.304 1.00 69.25 90 PRO A O 1
ATOM 689 N N . VAL A 1 91 ? 25.265 -1.932 -4.906 1.00 62.25 91 VAL A N 1
ATOM 690 C CA . VAL A 1 91 ? 26.408 -2.845 -5.122 1.00 62.25 91 VAL A CA 1
ATOM 691 C C . VAL A 1 91 ? 27.419 -2.805 -3.959 1.00 62.25 91 VAL A C 1
ATOM 693 O O . VAL A 1 91 ? 28.170 -3.755 -3.724 1.00 62.25 91 VAL A O 1
ATOM 696 N N . LYS A 1 92 ? 27.399 -1.735 -3.151 1.00 54.16 92 LYS A N 1
ATOM 697 C CA . LYS A 1 92 ? 28.267 -1.553 -1.975 1.00 54.16 92 LYS A CA 1
ATOM 698 C C . LYS A 1 92 ? 27.597 -2.061 -0.694 1.00 54.16 92 LYS A C 1
ATOM 700 O O . LYS A 1 92 ? 27.075 -1.280 0.093 1.00 54.16 92 LYS A O 1
ATOM 705 N N . GLY A 1 93 ? 27.638 -3.375 -0.485 1.00 44.22 93 GLY A N 1
ATOM 706 C CA . GLY A 1 93 ? 27.383 -4.014 0.812 1.00 44.22 93 GLY A CA 1
ATOM 707 C C . GLY A 1 93 ? 28.684 -4.509 1.457 1.00 44.22 93 GLY A C 1
ATOM 708 O O . GLY A 1 93 ? 29.651 -4.790 0.750 1.00 44.22 93 GLY A O 1
ATOM 709 N N . GLU A 1 94 ? 28.708 -4.656 2.787 1.00 46.78 94 GLU A N 1
ATOM 710 C CA . GLU A 1 94 ? 29.874 -5.068 3.603 1.00 46.78 94 GLU A CA 1
ATOM 711 C C . GLU A 1 94 ? 30.579 -6.371 3.145 1.00 46.78 94 GLU A C 1
ATOM 713 O O . GLU A 1 94 ? 31.708 -6.633 3.553 1.00 46.78 94 GLU A O 1
ATOM 718 N N . GLY A 1 95 ? 29.964 -7.171 2.265 1.00 46.28 95 GLY A N 1
ATOM 719 C CA . GLY A 1 95 ? 30.544 -8.391 1.686 1.00 46.28 95 GLY A CA 1
ATOM 720 C C . GLY A 1 95 ? 31.366 -8.218 0.398 1.00 46.28 95 GLY A C 1
ATOM 721 O O . GLY A 1 95 ? 32.070 -9.149 0.022 1.00 46.28 95 GLY A O 1
ATOM 722 N N . ASN A 1 96 ? 31.325 -7.053 -0.262 1.00 48.22 96 ASN A N 1
ATOM 723 C CA . ASN A 1 96 ? 31.940 -6.831 -1.587 1.00 48.22 96 ASN A CA 1
ATOM 724 C C . ASN A 1 96 ? 33.148 -5.872 -1.561 1.00 48.22 96 ASN A C 1
ATOM 726 O O . ASN A 1 96 ? 33.495 -5.249 -2.563 1.00 48.22 96 ASN A O 1
ATOM 730 N N . LEU A 1 97 ? 33.837 -5.769 -0.421 1.00 49.31 97 LEU A N 1
ATOM 731 C CA . LEU A 1 97 ? 34.991 -4.874 -0.230 1.00 49.31 97 LEU A CA 1
ATOM 732 C C . LEU A 1 97 ? 36.224 -5.211 -1.098 1.00 49.31 97 LEU A C 1
ATOM 734 O O . LEU A 1 97 ? 37.161 -4.419 -1.141 1.00 49.31 97 LEU A O 1
ATOM 738 N N . GLN A 1 98 ? 36.248 -6.353 -1.796 1.00 46.56 98 GLN A N 1
ATOM 739 C CA . GLN A 1 98 ? 37.380 -6.759 -2.643 1.00 46.56 98 GLN A CA 1
ATOM 740 C C . GLN A 1 98 ? 37.301 -6.286 -4.104 1.00 46.56 98 GLN A C 1
ATOM 742 O O . GLN A 1 98 ? 38.293 -6.415 -4.812 1.00 46.56 98 GLN A O 1
ATOM 747 N N . ALA A 1 99 ? 36.180 -5.713 -4.556 1.00 46.66 99 ALA A N 1
ATOM 748 C CA . ALA A 1 99 ? 36.032 -5.249 -5.943 1.00 46.66 99 ALA A CA 1
ATOM 749 C C . ALA A 1 99 ? 36.432 -3.774 -6.156 1.00 46.66 99 ALA A C 1
ATOM 751 O O . ALA A 1 99 ? 36.392 -3.269 -7.270 1.00 46.66 99 ALA A O 1
ATOM 752 N N . ALA A 1 100 ? 36.833 -3.058 -5.102 1.00 48.34 100 ALA A N 1
ATOM 753 C CA . ALA A 1 100 ? 37.183 -1.643 -5.188 1.00 48.34 100 ALA A CA 1
ATOM 754 C C . ALA A 1 100 ? 38.672 -1.434 -5.530 1.00 48.34 100 ALA A C 1
ATOM 756 O O . ALA A 1 100 ? 39.424 -0.876 -4.730 1.00 48.34 100 ALA A O 1
ATOM 757 N N . SER A 1 101 ? 39.108 -1.863 -6.717 1.00 48.72 101 SER A N 1
ATOM 758 C CA . SER A 1 101 ? 40.324 -1.323 -7.338 1.00 48.72 101 SER A CA 1
ATOM 759 C C . SER A 1 101 ? 39.943 -0.291 -8.395 1.00 48.72 101 SER A C 1
ATOM 761 O O . SER A 1 101 ? 39.231 -0.558 -9.352 1.00 48.72 101 SER A O 1
ATOM 763 N N . SER A 1 102 ? 40.412 0.922 -8.149 1.00 60.59 102 SER A N 1
ATOM 764 C CA . SER A 1 102 ? 40.142 2.181 -8.831 1.00 60.59 102 SER A CA 1
ATOM 765 C C . SER A 1 102 ? 40.603 2.217 -10.295 1.00 60.59 102 SER A C 1
ATOM 767 O O . SER A 1 102 ? 41.798 2.368 -10.540 1.00 60.59 102 SER A O 1
ATOM 769 N N . ALA A 1 103 ? 39.643 2.120 -11.220 1.00 46.00 103 ALA A N 1
ATOM 770 C CA . ALA A 1 103 ? 39.614 2.676 -12.588 1.00 46.00 103 ALA A CA 1
ATOM 771 C C . ALA A 1 103 ? 38.328 2.234 -13.325 1.00 46.00 103 ALA A C 1
ATOM 773 O O . ALA A 1 103 ? 37.831 2.969 -14.171 1.00 46.00 103 ALA A O 1
ATOM 774 N N . ASP A 1 104 ? 37.765 1.083 -12.940 1.00 49.69 104 ASP A N 1
ATOM 775 C CA . ASP A 1 104 ? 36.591 0.465 -13.578 1.00 49.69 104 ASP A CA 1
ATOM 776 C C . ASP A 1 104 ? 35.246 0.970 -13.020 1.00 49.69 104 ASP A C 1
ATOM 778 O O . ASP A 1 104 ? 34.200 0.785 -13.629 1.00 49.69 104 ASP A O 1
ATOM 782 N N . THR A 1 105 ? 35.255 1.711 -11.907 1.00 52.62 105 THR A N 1
ATOM 783 C CA . THR A 1 105 ? 34.039 2.133 -11.194 1.00 52.62 105 THR A CA 1
ATOM 784 C C . THR A 1 105 ? 33.094 3.019 -12.016 1.00 52.62 105 THR A C 1
ATOM 786 O O . THR A 1 105 ? 31.908 3.061 -11.710 1.00 52.62 105 THR A O 1
ATOM 789 N N . GLU A 1 106 ? 33.589 3.794 -12.987 1.00 49.97 106 GLU A N 1
ATOM 790 C CA . GLU A 1 106 ? 32.743 4.668 -13.820 1.00 49.97 106 GLU A CA 1
ATOM 791 C C . GLU A 1 106 ? 32.131 3.911 -15.005 1.00 49.97 106 GLU A C 1
ATOM 793 O O . GLU A 1 106 ? 30.960 4.121 -15.311 1.00 49.97 106 GLU A O 1
ATOM 798 N N . ALA A 1 107 ? 32.888 2.999 -15.622 1.00 49.09 107 ALA A N 1
ATOM 799 C CA . ALA A 1 107 ? 32.391 2.131 -16.688 1.00 49.09 107 ALA A CA 1
ATOM 800 C C . ALA A 1 107 ? 31.398 1.093 -16.142 1.00 49.09 107 ALA A C 1
ATOM 802 O O . ALA A 1 107 ? 30.323 0.947 -16.713 1.00 49.09 107 ALA A O 1
ATOM 803 N N . ASP A 1 108 ? 31.697 0.482 -14.990 1.00 54.56 108 ASP A N 1
ATOM 804 C CA . ASP A 1 108 ? 30.794 -0.447 -14.301 1.00 54.56 108 ASP A CA 1
ATOM 805 C C . ASP A 1 108 ? 29.493 0.252 -13.879 1.00 54.56 108 ASP A C 1
ATOM 807 O O . ASP A 1 108 ? 28.409 -0.276 -14.088 1.00 54.56 108 ASP A O 1
ATOM 811 N N . GLN A 1 109 ? 29.557 1.489 -13.368 1.00 58.09 109 GLN A N 1
ATOM 812 C CA . GLN A 1 109 ? 28.345 2.256 -13.040 1.00 58.09 109 GLN A CA 1
ATOM 813 C C . GLN A 1 109 ? 27.525 2.650 -14.277 1.00 58.09 109 GLN A C 1
ATOM 815 O O . GLN A 1 109 ? 26.303 2.788 -14.182 1.00 58.09 109 GLN A O 1
ATOM 820 N N . MET A 1 110 ? 28.172 2.891 -15.421 1.00 58.28 110 MET A N 1
ATOM 821 C CA . MET A 1 110 ? 27.480 3.171 -16.682 1.00 58.28 110 MET A CA 1
ATOM 822 C C . MET A 1 110 ? 26.792 1.913 -17.230 1.00 58.28 110 MET A C 1
ATOM 824 O O . MET A 1 110 ? 25.620 1.999 -17.589 1.00 58.28 110 MET A O 1
ATOM 828 N N . ASP A 1 111 ? 27.474 0.766 -17.215 1.00 60.28 111 ASP A N 1
ATOM 829 C CA . ASP A 1 111 ? 26.950 -0.535 -17.660 1.00 60.28 111 ASP A CA 1
ATOM 830 C C . ASP A 1 111 ? 25.796 -1.017 -16.755 1.00 60.28 111 ASP A C 1
ATOM 832 O O . ASP A 1 111 ? 24.707 -1.346 -17.223 1.00 60.28 111 ASP A O 1
ATOM 836 N N . GLU A 1 112 ? 25.945 -0.898 -15.431 1.00 62.00 112 GLU A N 1
ATOM 837 C CA . GLU A 1 112 ? 24.894 -1.227 -14.455 1.00 62.00 112 GLU A CA 1
ATOM 838 C C . GLU A 1 112 ? 23.646 -0.331 -14.584 1.00 62.00 112 GLU A C 1
ATOM 840 O O . GLU A 1 112 ? 22.517 -0.770 -14.330 1.00 62.00 112 GLU A O 1
ATOM 845 N N . ASN A 1 113 ? 23.825 0.939 -14.968 1.00 72.19 113 ASN A N 1
ATOM 846 C CA . ASN A 1 113 ? 22.704 1.828 -15.273 1.00 72.19 113 ASN A CA 1
ATOM 847 C C . ASN A 1 113 ? 21.995 1.403 -16.568 1.00 72.19 113 ASN A C 1
ATOM 849 O O . ASN A 1 113 ? 20.766 1.474 -16.626 1.00 72.19 113 ASN A O 1
ATOM 853 N N . GLU A 1 114 ? 22.728 0.965 -17.595 1.00 79.56 114 GLU A N 1
ATOM 854 C CA . GLU A 1 114 ? 22.132 0.444 -18.831 1.00 79.56 114 GLU A CA 1
ATOM 855 C C . GLU A 1 114 ? 21.343 -0.846 -18.581 1.00 79.56 114 GLU A C 1
ATOM 857 O O . GLU A 1 114 ? 20.201 -0.952 -19.041 1.00 79.56 114 GLU A O 1
ATOM 862 N N . ASP A 1 115 ? 21.871 -1.766 -17.771 1.00 85.38 115 ASP A N 1
ATOM 863 C CA . ASP A 1 115 ? 21.183 -3.003 -17.392 1.00 85.38 115 ASP A CA 1
ATOM 864 C C . ASP A 1 115 ? 19.871 -2.738 -16.652 1.00 85.38 115 ASP A C 1
ATOM 866 O O . ASP A 1 115 ? 18.815 -3.262 -17.030 1.00 85.38 115 ASP A O 1
ATOM 870 N N . TYR A 1 116 ? 19.901 -1.874 -15.631 1.00 88.12 116 TYR A N 1
ATOM 871 C CA . TYR A 1 116 ? 18.678 -1.481 -14.934 1.00 88.12 116 TYR A CA 1
ATOM 872 C C . TYR A 1 116 ? 17.684 -0.821 -15.892 1.00 88.12 116 TYR A C 1
ATOM 874 O O . TYR A 1 116 ? 16.514 -1.204 -15.914 1.00 88.12 116 TYR A O 1
ATOM 882 N N . ASN A 1 117 ? 18.131 0.139 -16.708 1.00 89.69 117 ASN A N 1
ATOM 883 C CA . ASN A 1 117 ? 17.258 0.858 -17.635 1.00 89.69 117 ASN A CA 1
ATOM 884 C C . ASN A 1 117 ? 16.597 -0.089 -18.641 1.00 89.69 117 ASN A C 1
ATOM 886 O O . ASN A 1 117 ? 15.414 0.071 -18.954 1.00 89.69 117 ASN A O 1
ATOM 890 N N . ARG A 1 118 ? 17.323 -1.102 -19.116 1.00 91.25 118 ARG A N 1
ATOM 891 C CA . ARG A 1 118 ? 16.802 -2.135 -20.012 1.00 91.25 118 ARG A CA 1
ATOM 892 C C . ARG A 1 118 ? 15.726 -2.980 -19.330 1.00 91.25 118 ARG A C 1
ATOM 894 O O . ARG A 1 118 ? 14.622 -3.090 -19.864 1.00 91.25 118 ARG A O 1
ATOM 901 N N . ILE A 1 119 ? 15.996 -3.507 -18.132 1.00 93.00 119 ILE A N 1
ATOM 902 C CA . ILE A 1 119 ? 15.025 -4.300 -17.352 1.00 93.00 119 ILE A CA 1
ATOM 903 C C . ILE A 1 119 ? 13.793 -3.456 -16.997 1.00 93.00 119 ILE A C 1
ATOM 905 O O . ILE A 1 119 ? 12.661 -3.916 -17.149 1.00 93.00 119 ILE A O 1
ATOM 909 N N . ALA A 1 120 ? 13.996 -2.209 -16.573 1.00 93.75 120 ALA A N 1
ATOM 910 C CA . ALA A 1 120 ? 12.935 -1.257 -16.269 1.00 93.75 120 ALA A CA 1
ATOM 911 C C . ALA A 1 120 ? 12.071 -0.950 -17.501 1.00 93.75 120 ALA A C 1
ATOM 913 O O . ALA A 1 120 ? 10.846 -0.927 -17.399 1.00 93.75 120 ALA A O 1
ATOM 914 N N . THR A 1 121 ? 12.687 -0.780 -18.675 1.00 93.62 121 THR A N 1
ATOM 915 C CA . THR A 1 121 ? 11.971 -0.554 -19.941 1.00 93.62 121 THR A CA 1
ATOM 916 C C . THR A 1 121 ? 11.121 -1.764 -20.323 1.00 93.62 121 THR A C 1
ATOM 918 O O . THR A 1 121 ? 9.957 -1.607 -20.695 1.00 93.62 121 THR A O 1
ATOM 921 N N . LEU A 1 122 ? 11.665 -2.978 -20.184 1.00 94.25 122 LEU A N 1
ATOM 922 C CA . LEU A 1 122 ? 10.917 -4.218 -20.407 1.00 94.25 122 LEU A CA 1
ATOM 923 C C . LEU A 1 122 ? 9.741 -4.322 -19.430 1.00 94.25 122 LEU A C 1
ATOM 925 O O . LEU A 1 122 ? 8.609 -4.529 -19.861 1.00 94.25 122 LEU A O 1
ATOM 929 N N . ALA A 1 123 ? 9.969 -4.087 -18.137 1.00 94.81 123 ALA A N 1
ATOM 930 C CA . ALA A 1 123 ? 8.912 -4.094 -17.130 1.00 94.81 123 ALA A CA 1
ATOM 931 C C . ALA A 1 123 ? 7.813 -3.062 -17.427 1.00 94.81 123 ALA A C 1
ATOM 933 O O . ALA A 1 123 ? 6.634 -3.398 -17.367 1.00 94.81 123 ALA A O 1
ATOM 934 N N . ALA A 1 124 ? 8.180 -1.837 -17.813 1.00 93.81 124 ALA A N 1
ATOM 935 C CA . ALA A 1 124 ? 7.238 -0.768 -18.145 1.00 93.81 124 ALA A CA 1
ATOM 936 C C . ALA A 1 124 ? 6.390 -1.057 -19.398 1.00 93.81 124 ALA A C 1
ATOM 938 O O . ALA A 1 124 ? 5.334 -0.448 -19.570 1.00 93.81 124 ALA A O 1
ATOM 939 N N . SER A 1 125 ? 6.823 -1.983 -20.262 1.00 94.62 125 SER A N 1
ATOM 940 C CA . SER A 1 125 ? 6.044 -2.429 -21.424 1.00 94.62 125 SER A CA 1
ATOM 941 C C . SER A 1 125 ? 4.892 -3.379 -21.068 1.00 94.62 125 SER A C 1
ATOM 943 O O . SER A 1 125 ? 4.038 -3.641 -21.916 1.00 94.62 125 SER A O 1
ATOM 945 N N . LEU A 1 126 ? 4.849 -3.880 -19.826 1.00 94.94 126 LEU A N 1
ATOM 946 C CA . LEU A 1 126 ? 3.807 -4.785 -19.357 1.00 94.94 126 LEU A CA 1
ATOM 947 C C . LEU A 1 126 ? 2.451 -4.074 -19.311 1.00 94.94 126 LEU A C 1
ATOM 949 O O . LEU A 1 126 ? 2.273 -3.058 -18.633 1.00 94.94 126 LEU A O 1
ATOM 953 N N . THR A 1 127 ? 1.474 -4.626 -20.024 1.00 94.81 127 THR A N 1
ATOM 954 C CA . THR A 1 127 ? 0.136 -4.035 -20.107 1.00 94.81 127 THR A CA 1
ATOM 955 C C . THR A 1 127 ? -0.755 -4.455 -18.937 1.00 94.81 127 THR A C 1
ATOM 957 O O . THR A 1 127 ? -0.526 -5.466 -18.270 1.00 94.81 127 THR A O 1
ATOM 960 N N . ARG A 1 128 ? -1.823 -3.680 -18.706 1.00 94.62 128 ARG A N 1
ATOM 961 C CA . ARG A 1 128 ? -2.844 -3.974 -17.689 1.00 94.62 128 ARG A CA 1
ATOM 962 C C . ARG A 1 128 ? -3.458 -5.363 -17.878 1.00 94.62 128 ARG A C 1
ATOM 964 O O . ARG A 1 128 ? -3.565 -6.103 -16.908 1.00 94.62 128 ARG A O 1
ATOM 971 N N . ASP A 1 129 ? -3.841 -5.707 -19.105 1.00 94.69 129 ASP A N 1
ATOM 972 C CA . ASP A 1 129 ? -4.502 -6.982 -19.400 1.00 94.69 129 ASP A CA 1
ATOM 973 C C . ASP A 1 129 ? -3.563 -8.160 -19.142 1.00 94.69 129 ASP A C 1
ATOM 975 O O . ASP A 1 129 ? -3.960 -9.152 -18.537 1.00 94.69 129 ASP A O 1
ATOM 979 N N . GLU A 1 130 ? -2.293 -8.036 -19.525 1.00 94.62 130 GLU A N 1
ATOM 980 C CA . GLU A 1 130 ? -1.283 -9.064 -19.266 1.00 94.62 130 GLU A CA 1
ATOM 981 C C . GLU A 1 130 ? -1.053 -9.269 -17.770 1.00 94.62 130 GLU A C 1
ATOM 983 O O . GLU A 1 130 ? -1.044 -10.407 -17.310 1.00 94.62 130 GLU A O 1
ATOM 988 N N . LEU A 1 131 ? -0.925 -8.181 -17.007 1.00 94.81 131 LEU A N 1
ATOM 989 C CA . LEU A 1 131 ? -0.687 -8.235 -15.564 1.00 94.81 131 LEU A CA 1
ATOM 990 C C . LEU A 1 131 ? -1.872 -8.834 -14.782 1.00 94.81 131 LEU A C 1
ATOM 992 O O . LEU A 1 131 ? -1.666 -9.387 -13.706 1.00 94.81 131 LEU A O 1
ATOM 996 N N . LEU A 1 132 ? -3.097 -8.735 -15.310 1.00 95.62 132 LEU A N 1
ATOM 997 C CA . LEU A 1 132 ? -4.308 -9.246 -14.657 1.00 95.62 132 LEU A CA 1
ATOM 998 C C . LEU A 1 132 ? -4.732 -10.647 -15.122 1.00 95.62 132 LEU A C 1
ATOM 1000 O O . LEU A 1 132 ? -5.506 -11.293 -14.421 1.00 95.62 132 LEU A O 1
ATOM 1004 N N . THR A 1 133 ? -4.269 -11.114 -16.287 1.00 95.56 133 THR A N 1
ATOM 1005 C CA . THR A 1 133 ? -4.738 -12.381 -16.885 1.00 95.56 133 THR A CA 1
ATOM 1006 C C . THR A 1 133 ? -3.669 -13.462 -16.990 1.00 95.56 133 THR A C 1
ATOM 1008 O O . THR A 1 133 ? -4.012 -14.645 -17.014 1.00 95.56 133 THR A O 1
ATOM 1011 N N . LEU A 1 134 ? -2.389 -13.091 -17.067 1.00 95.88 134 LEU A N 1
ATOM 1012 C CA . LEU A 1 134 ? -1.295 -14.04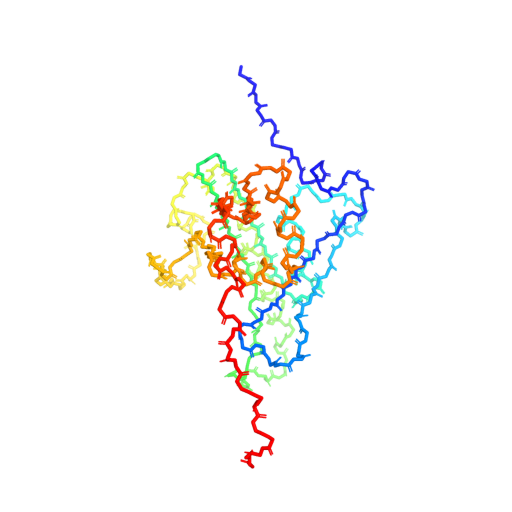6 -17.221 1.00 95.88 134 LEU A CA 1
ATOM 1013 C C . LEU A 1 134 ? -0.742 -14.483 -15.865 1.00 95.88 134 LEU A C 1
ATOM 1015 O O . LEU A 1 134 ? -0.718 -13.726 -14.896 1.00 95.88 134 LEU A O 1
ATOM 1019 N N . ASP A 1 135 ? -0.241 -15.713 -15.813 1.00 93.69 135 ASP A N 1
ATOM 1020 C CA . ASP A 1 135 ? 0.499 -16.205 -14.659 1.00 93.69 135 ASP A CA 1
ATOM 1021 C C . ASP A 1 135 ? 1.926 -15.622 -14.602 1.00 93.69 135 ASP A C 1
ATOM 1023 O O . ASP A 1 135 ? 2.493 -15.152 -15.596 1.00 93.69 135 ASP A O 1
ATOM 1027 N N . VAL A 1 136 ? 2.531 -15.695 -13.414 1.00 91.62 136 VAL A N 1
ATOM 1028 C CA . VAL A 1 136 ? 3.863 -15.138 -13.134 1.00 91.62 136 VAL A CA 1
ATOM 1029 C C . VAL A 1 136 ? 4.948 -15.743 -14.032 1.00 91.62 136 VAL A C 1
ATOM 1031 O O . VAL A 1 136 ? 5.838 -15.021 -14.478 1.00 91.62 136 VAL A O 1
ATOM 1034 N N . ASP A 1 137 ? 4.897 -17.046 -14.325 1.00 92.25 137 ASP A N 1
ATOM 1035 C CA . ASP A 1 137 ? 5.903 -17.711 -15.159 1.00 92.25 137 ASP A CA 1
ATOM 1036 C C . ASP A 1 137 ? 5.842 -17.231 -16.609 1.00 92.25 137 ASP A C 1
ATOM 1038 O O . ASP A 1 137 ? 6.884 -16.981 -17.226 1.00 92.25 137 ASP A O 1
ATOM 1042 N N . THR A 1 138 ? 4.632 -17.045 -17.134 1.00 95.25 138 THR A N 1
ATOM 1043 C CA . THR A 1 138 ? 4.412 -16.491 -18.471 1.00 95.25 138 THR A CA 1
ATOM 1044 C C . THR A 1 138 ? 4.899 -15.045 -18.568 1.00 95.25 138 THR A C 1
ATOM 1046 O O . THR A 1 138 ? 5.599 -14.712 -19.527 1.00 95.25 138 THR A O 1
ATOM 1049 N N . ILE A 1 139 ? 4.605 -14.201 -17.570 1.00 94.81 139 ILE A N 1
ATOM 1050 C CA . ILE A 1 139 ? 5.076 -12.804 -17.529 1.00 94.81 139 ILE A CA 1
ATOM 1051 C C . ILE A 1 139 ? 6.606 -12.748 -17.490 1.00 94.81 139 ILE A C 1
ATOM 1053 O O . ILE A 1 139 ? 7.218 -12.081 -18.326 1.00 94.81 139 ILE A O 1
ATOM 1057 N N . LEU A 1 140 ? 7.236 -13.480 -16.564 1.00 93.31 140 LEU A N 1
ATOM 1058 C CA . LEU A 1 140 ? 8.693 -13.474 -16.408 1.00 93.31 140 LEU A CA 1
ATOM 1059 C C . LEU A 1 140 ? 9.402 -13.984 -17.658 1.00 93.31 140 LEU A C 1
ATOM 1061 O O . LEU A 1 140 ? 10.375 -13.377 -18.096 1.00 93.31 140 LEU A O 1
ATOM 1065 N N . ARG A 1 141 ? 8.904 -15.066 -18.269 1.00 92.88 141 ARG A N 1
ATOM 1066 C CA . ARG A 1 141 ? 9.475 -15.569 -19.521 1.00 92.88 141 ARG A CA 1
ATOM 1067 C C . ARG A 1 141 ? 9.307 -14.550 -20.639 1.00 92.88 141 ARG A C 1
ATOM 1069 O O . ARG A 1 141 ? 10.242 -14.331 -21.387 1.00 92.88 141 ARG A O 1
ATOM 1076 N N . ARG A 1 142 ? 8.148 -13.910 -20.771 1.00 94.19 142 ARG A N 1
ATOM 1077 C CA . ARG A 1 142 ? 7.916 -12.948 -21.852 1.00 94.19 142 ARG A CA 1
ATOM 1078 C C . ARG A 1 142 ? 8.810 -11.712 -21.745 1.00 94.19 142 ARG A C 1
ATOM 1080 O O . ARG A 1 142 ? 9.327 -11.264 -22.763 1.00 94.19 142 ARG A O 1
ATOM 1087 N N . LEU A 1 143 ? 8.964 -11.171 -20.540 1.00 94.06 143 LEU A N 1
ATOM 1088 C CA . LEU A 1 143 ? 9.740 -9.954 -20.312 1.00 94.06 143 LEU A CA 1
ATOM 1089 C C . LEU A 1 143 ? 11.245 -10.220 -20.256 1.00 94.06 143 LEU A C 1
ATOM 1091 O O . LEU A 1 143 ? 12.015 -9.410 -20.752 1.00 94.06 143 LEU A O 1
ATOM 1095 N N . PHE A 1 144 ? 11.663 -11.346 -19.674 1.00 93.56 144 PHE A N 1
ATOM 1096 C CA . PHE A 1 144 ? 13.046 -11.568 -19.248 1.00 93.56 144 PHE A CA 1
ATOM 1097 C C . PHE A 1 144 ? 13.615 -12.911 -19.735 1.00 93.56 144 PHE A C 1
ATOM 1099 O O . PHE A 1 144 ? 14.407 -13.537 -19.035 1.00 93.56 144 PHE A O 1
ATOM 1106 N N . TRP A 1 145 ? 13.213 -13.398 -20.917 1.00 92.19 145 TRP A N 1
ATOM 1107 C CA . TRP A 1 145 ? 13.697 -14.687 -21.444 1.00 92.19 145 TRP A CA 1
ATOM 1108 C C . TRP A 1 145 ? 15.212 -14.741 -21.695 1.00 92.19 145 TRP A C 1
ATOM 1110 O O . TRP A 1 145 ? 15.781 -15.831 -21.646 1.00 92.19 145 TRP A O 1
ATOM 1120 N N . GLU A 1 146 ? 15.852 -13.602 -21.973 1.00 90.56 146 GLU A N 1
ATOM 1121 C CA . GLU A 1 146 ? 17.311 -13.503 -22.149 1.00 90.56 146 GLU A CA 1
ATOM 1122 C C . GLU A 1 146 ? 18.054 -13.358 -20.806 1.00 90.56 146 GLU A C 1
ATOM 1124 O O . GLU A 1 146 ? 19.274 -13.520 -20.755 1.00 90.56 146 GLU A O 1
ATOM 1129 N N . GLU A 1 147 ? 17.333 -13.121 -19.702 1.00 88.88 147 GLU A N 1
ATOM 1130 C CA . GLU A 1 147 ? 17.925 -12.851 -18.392 1.00 88.88 147 GLU A CA 1
ATOM 1131 C C . GLU A 1 147 ? 18.163 -14.112 -17.565 1.00 88.88 147 GLU A C 1
ATOM 1133 O O . GLU A 1 147 ? 17.386 -15.072 -17.554 1.00 88.88 147 GLU A O 1
ATOM 1138 N N . LYS A 1 148 ? 19.218 -14.071 -16.749 1.00 87.62 148 LYS A N 1
ATOM 1139 C CA . LYS A 1 148 ? 19.460 -15.087 -15.722 1.00 87.62 148 LYS A CA 1
ATOM 1140 C C . LYS A 1 148 ? 18.621 -14.780 -14.486 1.00 87.62 148 LYS A C 1
ATOM 1142 O O . LYS A 1 148 ? 19.012 -13.985 -13.638 1.00 87.62 148 LYS A O 1
ATOM 1147 N N . LEU A 1 149 ? 17.479 -15.449 -14.366 1.00 89.69 149 LEU A N 1
ATOM 1148 C CA . LEU A 1 149 ? 16.574 -15.282 -13.231 1.00 89.69 149 LEU A CA 1
ATOM 1149 C C . LEU A 1 149 ? 16.892 -16.268 -12.099 1.00 89.69 149 LEU A C 1
ATOM 1151 O O . LEU A 1 149 ? 16.882 -17.484 -12.295 1.00 89.69 149 LEU A O 1
ATOM 1155 N N . LEU A 1 150 ? 17.094 -15.743 -10.889 1.00 90.44 150 LEU A N 1
ATOM 1156 C CA . LEU A 1 150 ? 17.058 -16.532 -9.658 1.00 90.44 150 LEU A CA 1
ATOM 1157 C C . LEU A 1 150 ? 15.649 -16.461 -9.064 1.00 90.44 1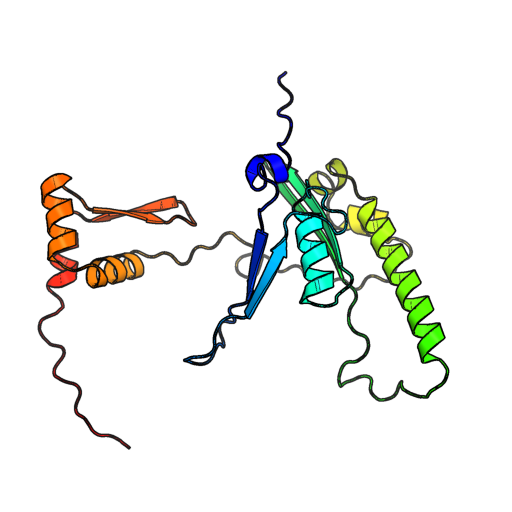50 LEU A C 1
ATOM 1159 O O . LEU A 1 150 ? 15.169 -15.381 -8.723 1.00 90.44 150 LEU A O 1
ATOM 1163 N N . ARG A 1 151 ? 14.985 -17.614 -8.924 1.00 87.75 151 ARG A N 1
ATOM 1164 C CA . ARG A 1 151 ? 13.626 -17.681 -8.380 1.00 87.75 151 ARG A CA 1
ATOM 1165 C C . ARG A 1 151 ? 13.627 -18.131 -6.927 1.00 87.75 151 ARG A C 1
ATOM 1167 O O . ARG A 1 151 ? 14.133 -19.202 -6.601 1.00 87.75 151 ARG A O 1
ATOM 1174 N N . PHE A 1 152 ? 12.995 -17.331 -6.077 1.00 88.69 152 PHE A N 1
ATOM 1175 C CA . PHE A 1 152 ? 12.711 -17.696 -4.695 1.00 88.69 152 PHE A CA 1
ATOM 1176 C C . PHE A 1 152 ? 11.394 -18.467 -4.601 1.00 88.69 152 PHE A C 1
ATOM 1178 O O . PHE A 1 152 ? 10.483 -18.284 -5.413 1.00 88.69 152 PHE A O 1
ATOM 1185 N N . VAL A 1 153 ? 11.299 -19.347 -3.605 1.00 85.88 153 VAL A N 1
ATOM 1186 C CA . VAL A 1 153 ? 10.060 -20.077 -3.323 1.00 85.88 153 VAL A CA 1
ATOM 1187 C C . VAL A 1 153 ? 9.012 -19.080 -2.841 1.00 85.88 153 VAL A C 1
ATOM 1189 O O . VAL A 1 153 ? 9.263 -18.305 -1.920 1.00 85.88 153 VAL A O 1
ATOM 1192 N N . LEU A 1 154 ? 7.840 -19.102 -3.474 1.00 85.88 154 LEU A N 1
ATOM 1193 C CA . LEU A 1 154 ? 6.721 -18.259 -3.074 1.00 85.88 154 LEU A CA 1
ATOM 1194 C C . LEU A 1 154 ? 6.255 -18.665 -1.675 1.00 85.88 154 LEU A C 1
ATOM 1196 O O . LEU A 1 154 ? 5.956 -19.836 -1.437 1.00 85.88 154 LEU A O 1
ATOM 1200 N N . GLN A 1 155 ? 6.153 -17.693 -0.772 1.00 87.75 155 GLN A N 1
ATOM 1201 C CA . GLN A 1 155 ? 5.492 -17.902 0.511 1.00 87.75 155 GLN A CA 1
ATOM 1202 C C . GLN A 1 155 ? 3.986 -18.050 0.272 1.00 87.75 155 GLN A C 1
ATOM 1204 O O . GLN A 1 155 ? 3.376 -17.245 -0.431 1.00 87.75 155 GLN A O 1
ATOM 1209 N N . GLN A 1 156 ? 3.402 -19.115 0.816 1.00 84.19 156 GLN A N 1
ATOM 1210 C CA . GLN A 1 156 ? 1.997 -19.489 0.642 1.00 84.19 156 GLN A CA 1
ATOM 1211 C C . GLN A 1 156 ? 1.349 -19.685 2.016 1.00 84.19 156 GLN A C 1
ATOM 1213 O O . GLN A 1 156 ? 2.033 -19.970 2.998 1.00 84.19 156 GLN A O 1
ATOM 1218 N N . GLY A 1 157 ? 0.022 -19.576 2.087 1.00 85.38 157 GLY A N 1
ATOM 1219 C CA . GLY A 1 157 ? -0.719 -19.798 3.331 1.00 85.38 157 GLY A CA 1
ATOM 1220 C C . GLY A 1 157 ? -0.501 -18.687 4.361 1.00 85.38 157 GLY A C 1
ATOM 1221 O O . GLY A 1 157 ? -0.646 -17.510 4.039 1.00 85.38 157 GLY A O 1
ATOM 1222 N N . GLU A 1 158 ? -0.195 -19.054 5.610 1.00 83.38 158 GLU A N 1
ATOM 1223 C CA . GLU A 1 158 ? -0.077 -18.092 6.718 1.00 83.38 158 GLU A CA 1
ATOM 1224 C C . GLU A 1 158 ? 1.107 -17.130 6.578 1.00 83.38 158 GLU A C 1
ATOM 1226 O O . GLU A 1 158 ? 0.988 -15.982 7.017 1.00 83.38 158 GLU A O 1
ATOM 1231 N N . ASP A 1 159 ? 2.188 -17.593 5.942 1.00 85.19 159 ASP A N 1
ATOM 1232 C CA . ASP A 1 159 ? 3.426 -16.841 5.705 1.00 85.19 159 ASP A CA 1
ATOM 1233 C C . ASP A 1 159 ? 3.382 -16.002 4.415 1.00 85.19 159 ASP A C 1
ATOM 1235 O O . ASP A 1 159 ? 4.280 -15.202 4.168 1.00 85.19 159 ASP A O 1
ATOM 1239 N N . GLY A 1 160 ? 2.359 -16.188 3.572 1.00 88.69 160 GLY A N 1
ATOM 1240 C CA . GLY A 1 160 ? 2.178 -15.429 2.335 1.00 88.69 160 GLY A CA 1
ATOM 1241 C C . GLY A 1 160 ? 1.419 -14.106 2.532 1.00 88.69 160 GLY A C 1
ATOM 1242 O O . GLY A 1 160 ? 0.805 -13.881 3.581 1.00 88.69 160 GLY A O 1
ATOM 1243 N N . PRO A 1 161 ? 1.403 -13.221 1.515 1.00 88.69 161 PRO A N 1
ATOM 1244 C CA . PRO A 1 161 ? 0.586 -12.013 1.536 1.00 88.69 161 PRO A CA 1
ATOM 1245 C C . PRO A 1 161 ? -0.897 -12.355 1.701 1.00 88.69 161 PRO A C 1
ATOM 1247 O O . PRO A 1 161 ? -1.481 -13.081 0.898 1.00 88.69 161 PRO A O 1
ATOM 1250 N N . ARG A 1 162 ? -1.518 -11.812 2.746 1.00 89.94 162 ARG A N 1
ATOM 1251 C CA . ARG A 1 162 ? -2.942 -11.986 3.033 1.00 89.94 162 ARG A CA 1
ATOM 1252 C C . ARG A 1 162 ? -3.485 -10.768 3.751 1.00 89.94 162 ARG A C 1
ATOM 1254 O O . ARG A 1 162 ? -2.762 -10.098 4.490 1.00 89.94 162 ARG A O 1
ATOM 1261 N N . PHE A 1 163 ? -4.779 -10.523 3.592 1.00 90.56 163 PHE A N 1
ATOM 1262 C CA . PHE A 1 163 ? -5.453 -9.545 4.429 1.00 90.56 163 PHE A CA 1
ATOM 1263 C C . PHE A 1 163 ? -5.385 -9.990 5.898 1.00 90.56 163 PHE A C 1
ATOM 1265 O O . PHE A 1 163 ? -5.763 -11.112 6.245 1.00 90.56 163 PHE A O 1
ATOM 1272 N N . ALA A 1 164 ? -4.882 -9.114 6.764 1.00 91.56 164 ALA A N 1
ATOM 1273 C CA . ALA A 1 164 ? -4.775 -9.366 8.192 1.00 91.56 164 ALA A CA 1
ATOM 1274 C C . ALA A 1 164 ? -5.006 -8.066 8.963 1.00 91.56 164 ALA A C 1
ATOM 1276 O O . ALA A 1 164 ? -4.253 -7.104 8.823 1.00 91.56 164 ALA A O 1
ATOM 1277 N N . CYS A 1 165 ? -6.029 -8.051 9.814 1.00 93.94 165 CYS A N 1
ATOM 1278 C CA . CYS A 1 165 ? -6.269 -6.962 10.750 1.00 93.94 165 CYS A CA 1
ATOM 1279 C C . CYS A 1 165 ? -5.971 -7.431 12.172 1.00 93.94 165 CYS A C 1
ATOM 1281 O O . CYS A 1 165 ? -6.240 -8.574 12.533 1.00 93.94 165 CYS A O 1
ATOM 1283 N N . THR A 1 166 ? -5.413 -6.539 12.986 1.00 92.25 166 THR A N 1
ATOM 1284 C CA . THR A 1 166 ? -5.069 -6.836 14.383 1.00 92.25 166 THR A CA 1
ATOM 1285 C C . THR A 1 166 ? -6.109 -6.309 15.374 1.00 92.25 166 THR A C 1
ATOM 1287 O O . THR A 1 166 ? -5.865 -6.320 16.581 1.00 92.25 166 THR A O 1
ATOM 1290 N N . CYS A 1 167 ? -7.263 -5.829 14.896 1.00 94.94 167 CYS A N 1
ATOM 1291 C CA . CYS A 1 167 ? -8.368 -5.456 15.770 1.00 94.94 167 CYS A CA 1
ATOM 1292 C C . CYS A 1 167 ? -8.838 -6.667 16.586 1.00 94.94 167 CYS A C 1
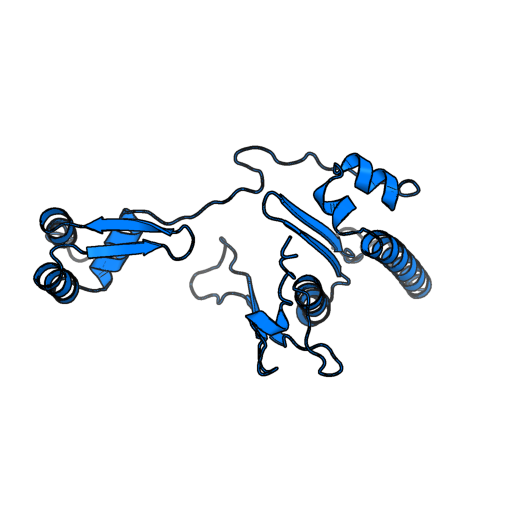ATOM 1294 O O . CYS A 1 167 ? -8.851 -7.797 16.102 1.00 94.94 167 CYS A O 1
ATOM 1296 N N . SER A 1 168 ? -9.235 -6.427 17.829 1.00 95.62 168 SER A N 1
ATOM 1297 C CA . SER A 1 168 ? -9.826 -7.453 18.678 1.00 95.62 168 SER A CA 1
ATOM 1298 C C . SER A 1 168 ? -10.767 -6.807 19.680 1.00 95.62 168 SER A C 1
ATOM 1300 O O . SER A 1 168 ? -10.622 -5.625 20.006 1.00 95.62 168 SER A O 1
ATOM 1302 N N . ARG A 1 169 ? -11.695 -7.602 20.226 1.00 94.00 169 ARG A N 1
ATOM 1303 C CA . ARG A 1 169 ? -12.595 -7.136 21.288 1.00 94.00 169 ARG A CA 1
ATOM 1304 C C . ARG A 1 169 ? -11.810 -6.627 22.496 1.00 94.00 169 ARG A C 1
ATOM 1306 O O . ARG A 1 169 ? -12.192 -5.637 23.091 1.00 94.00 169 ARG A O 1
ATOM 1313 N N . GLU A 1 170 ? -10.673 -7.240 22.818 1.00 94.06 170 GLU A N 1
ATOM 1314 C CA . GLU A 1 170 ? -9.800 -6.786 23.905 1.00 94.06 170 GLU A CA 1
ATOM 1315 C C . GLU A 1 170 ? -9.230 -5.381 23.658 1.00 94.06 170 GLU A C 1
ATOM 1317 O O . GLU A 1 170 ? -9.282 -4.528 24.544 1.00 94.06 170 GLU A O 1
ATOM 1322 N N . ARG A 1 171 ? -8.732 -5.103 22.445 1.00 93.75 171 ARG A N 1
ATOM 1323 C CA . ARG A 1 171 ? -8.221 -3.768 22.099 1.00 93.75 171 ARG A CA 1
ATOM 1324 C C . ARG A 1 171 ? -9.323 -2.716 22.134 1.00 93.75 171 ARG A C 1
ATOM 1326 O O . ARG A 1 171 ? -9.094 -1.632 22.661 1.00 93.75 171 ARG A O 1
ATOM 1333 N N . VAL A 1 172 ? -10.509 -3.053 21.628 1.00 95.06 172 VAL A N 1
ATOM 1334 C CA . VAL A 1 172 ? -11.677 -2.164 21.686 1.00 95.06 172 VAL A CA 1
ATOM 1335 C C . VAL A 1 172 ? -12.106 -1.927 23.135 1.00 95.06 172 VAL A C 1
ATOM 1337 O O . VAL A 1 172 ? -12.309 -0.785 23.527 1.00 95.06 172 VAL A O 1
ATOM 1340 N N . SER A 1 173 ? -12.135 -2.963 23.973 1.00 94.38 173 SER A N 1
ATOM 1341 C CA . SER A 1 173 ? -12.414 -2.833 25.407 1.00 94.38 173 SER A CA 1
ATOM 1342 C C . SER A 1 173 ? -11.414 -1.909 26.109 1.00 94.38 173 SER A C 1
ATOM 1344 O O . SER A 1 173 ? -11.815 -1.070 26.910 1.00 94.38 173 SER A O 1
ATOM 1346 N N . ASN A 1 174 ? -10.117 -2.019 25.803 1.00 93.38 174 ASN A N 1
ATOM 1347 C CA . ASN A 1 174 ? -9.093 -1.136 26.370 1.00 93.38 174 ASN A CA 1
ATOM 1348 C C . ASN A 1 174 ? -9.233 0.313 25.879 1.00 93.38 174 ASN A C 1
ATOM 1350 O O . ASN A 1 174 ? -9.051 1.241 26.663 1.00 93.38 174 ASN A O 1
ATOM 1354 N N . MET A 1 175 ? -9.611 0.517 24.615 1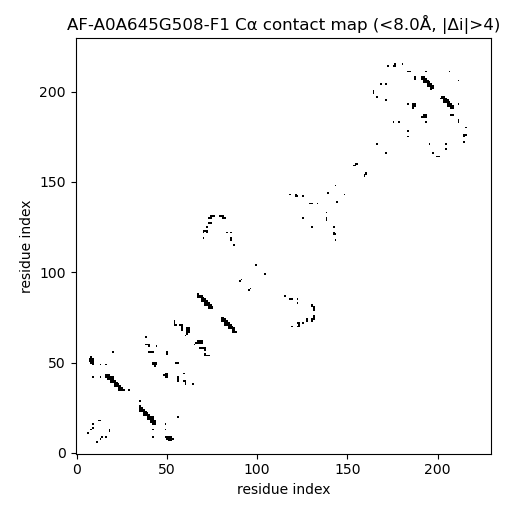.00 94.06 175 MET A N 1
ATOM 1355 C CA . MET A 1 175 ? -9.940 1.841 24.083 1.00 94.06 175 MET A CA 1
ATOM 1356 C C . MET A 1 175 ? -11.134 2.462 24.825 1.00 94.06 175 MET A C 1
ATOM 1358 O O . MET A 1 175 ? -11.032 3.595 25.286 1.00 94.06 175 MET A O 1
ATOM 1362 N N . LEU A 1 176 ? -12.230 1.715 24.999 1.00 94.44 176 LEU A N 1
ATOM 1363 C CA . LEU A 1 176 ? -13.421 2.176 25.727 1.00 94.44 176 LEU A CA 1
ATOM 1364 C C . LEU A 1 176 ? -13.117 2.481 27.202 1.00 94.44 176 LEU A C 1
ATOM 1366 O O . LEU A 1 176 ? -13.627 3.453 27.749 1.00 94.44 176 LEU A O 1
ATOM 1370 N N . ARG A 1 177 ? -12.229 1.708 27.840 1.00 93.56 177 ARG A N 1
ATOM 1371 C CA . ARG A 1 177 ? -11.746 2.010 29.198 1.00 93.56 177 ARG A CA 1
ATOM 1372 C C . ARG A 1 177 ? -10.990 3.334 29.270 1.00 93.56 177 ARG A C 1
ATOM 1374 O O . ARG A 1 177 ? -11.198 4.084 30.216 1.00 93.56 177 ARG A O 1
ATOM 1381 N N . ASN A 1 178 ? -10.136 3.616 28.286 1.00 92.94 178 ASN A N 1
ATOM 1382 C CA . ASN A 1 178 ? -9.379 4.869 28.220 1.00 92.94 178 ASN A CA 1
ATOM 1383 C C . ASN A 1 178 ? -10.270 6.085 27.934 1.00 92.94 178 ASN A C 1
ATOM 1385 O O . ASN A 1 178 ? -9.918 7.189 28.337 1.00 92.94 178 ASN A O 1
ATOM 1389 N N . LEU A 1 179 ? -11.402 5.886 27.250 1.00 93.62 179 LEU A N 1
ATOM 1390 C CA . LEU A 1 179 ? -12.403 6.931 27.028 1.00 93.62 179 LEU A CA 1
ATOM 1391 C C . LEU A 1 179 ? -13.097 7.343 28.340 1.00 93.62 179 LEU A C 1
ATOM 1393 O O . LEU A 1 179 ? -13.385 8.518 28.542 1.00 93.62 179 LEU A O 1
ATOM 1397 N N . GLY A 1 180 ? -13.291 6.383 29.248 1.00 92.25 180 GLY A N 1
ATOM 1398 C CA . GLY A 1 180 ? -13.848 6.602 30.581 1.00 92.25 180 GLY A CA 1
ATOM 1399 C C . GLY A 1 180 ? -15.301 6.147 30.719 1.00 92.25 180 GLY A C 1
ATOM 1400 O O . GLY A 1 180 ? -16.053 6.065 29.750 1.00 92.25 180 GLY A O 1
ATOM 1401 N N . GLU A 1 181 ? -15.696 5.829 31.953 1.00 93.75 181 GLU A N 1
ATOM 1402 C CA . GLU A 1 181 ? -17.015 5.258 32.257 1.00 93.75 181 GLU A CA 1
ATOM 1403 C C . GLU A 1 181 ? -18.166 6.219 31.943 1.00 93.75 181 GLU A C 1
ATOM 1405 O O . GLU A 1 181 ? -19.199 5.793 31.434 1.00 93.75 181 GLU A O 1
ATOM 1410 N N . GLU A 1 182 ? -17.986 7.514 32.211 1.00 93.38 182 GLU A N 1
ATOM 1411 C CA . GLU A 1 182 ? -19.027 8.523 31.994 1.00 93.38 182 GLU A CA 1
ATOM 1412 C C . GLU A 1 182 ? -19.419 8.638 30.518 1.00 93.38 182 GLU A C 1
ATOM 1414 O O . GLU A 1 182 ? -20.608 8.627 30.205 1.00 93.38 182 GLU A O 1
ATOM 1419 N N . GLU A 1 183 ? -18.430 8.666 29.622 1.00 94.12 183 GLU A N 1
ATOM 1420 C CA . GLU A 1 183 ? -18.646 8.760 28.175 1.00 94.12 183 GLU A CA 1
ATOM 1421 C C . GLU A 1 183 ? -19.239 7.465 27.604 1.00 94.12 183 GLU A C 1
ATOM 1423 O O . GLU A 1 183 ? -20.133 7.482 26.765 1.00 94.12 183 GLU A O 1
ATOM 1428 N N . VAL A 1 184 ? -18.796 6.303 28.090 1.00 94.00 184 VAL A N 1
ATOM 1429 C CA . VAL A 1 184 ? -19.388 5.024 27.669 1.00 94.00 184 VAL A CA 1
ATOM 1430 C C . VAL A 1 184 ? -20.849 4.929 28.124 1.00 94.00 184 VAL A C 1
ATOM 1432 O O . VAL A 1 184 ? -21.701 4.456 27.370 1.00 94.00 184 VAL A O 1
ATOM 1435 N N . ARG A 1 185 ? -21.165 5.400 29.336 1.00 92.62 185 ARG A N 1
ATOM 1436 C CA . ARG A 1 185 ? -22.531 5.390 29.868 1.00 92.62 185 ARG A CA 1
ATOM 1437 C C . ARG A 1 185 ? -23.448 6.368 29.136 1.00 92.62 185 ARG A C 1
ATOM 1439 O O . ARG A 1 185 ? -24.581 5.988 28.856 1.00 92.62 185 ARG A O 1
ATOM 1446 N N . SER A 1 186 ? -22.980 7.569 28.790 1.00 95.00 186 SER A N 1
ATOM 1447 C CA . SER A 1 186 ? -23.796 8.540 28.043 1.00 95.00 186 SER A CA 1
ATOM 1448 C C . SER A 1 186 ? -24.248 7.964 26.695 1.00 95.00 186 SER A C 1
ATOM 1450 O O . SER A 1 186 ? -25.432 8.012 26.362 1.00 95.00 186 SER A O 1
ATOM 1452 N N . VAL A 1 187 ? -23.348 7.288 25.973 1.00 93.94 187 VAL A N 1
ATOM 1453 C CA . VAL A 1 187 ? -23.674 6.620 24.702 1.00 93.94 187 VAL A CA 1
ATOM 1454 C C . VAL A 1 187 ? -24.705 5.501 24.896 1.00 93.94 187 VAL A C 1
ATOM 1456 O O . VAL A 1 187 ? -25.610 5.347 24.072 1.00 93.94 187 VAL A O 1
ATOM 1459 N N . LEU A 1 188 ? -24.608 4.724 25.980 1.00 93.62 188 LEU A N 1
ATOM 1460 C CA . LEU A 1 188 ? -25.595 3.684 26.300 1.00 93.62 188 LEU A CA 1
ATOM 1461 C C . LEU A 1 188 ? -26.972 4.265 26.622 1.00 93.62 188 LEU A C 1
ATOM 1463 O O . LEU A 1 188 ? -27.974 3.698 26.194 1.00 93.62 188 LEU A O 1
ATOM 1467 N N . GLU A 1 189 ? -27.032 5.368 27.365 1.00 93.50 189 GLU A N 1
ATOM 1468 C CA . GLU A 1 189 ? -28.291 6.037 27.707 1.00 93.50 189 GLU A CA 1
ATOM 1469 C C . GLU A 1 189 ? -28.989 6.590 26.457 1.00 93.50 189 GLU A C 1
ATOM 1471 O O . GLU A 1 189 ? -30.208 6.477 26.330 1.00 93.50 189 GLU A O 1
ATOM 1476 N N . GLU A 1 190 ? -28.224 7.121 25.500 1.00 94.31 190 GLU A N 1
ATOM 1477 C CA . GLU A 1 190 ? -28.763 7.669 24.253 1.00 94.31 190 GLU A CA 1
ATOM 1478 C C . GLU A 1 190 ? -29.148 6.597 23.223 1.00 94.31 190 GLU A C 1
ATOM 1480 O O . GLU A 1 190 ? -30.168 6.727 22.543 1.00 94.31 190 GLU A O 1
ATOM 1485 N N . ARG A 1 191 ? -28.319 5.556 23.057 1.00 92.44 191 ARG A N 1
ATOM 1486 C CA . ARG A 1 191 ? -28.408 4.618 21.917 1.00 92.44 191 ARG A CA 1
ATOM 1487 C C . ARG A 1 191 ? -28.693 3.169 22.309 1.00 92.44 191 ARG A C 1
ATOM 1489 O O . ARG A 1 191 ? -28.921 2.335 21.435 1.00 92.44 191 ARG A O 1
ATOM 1496 N N . GLY A 1 192 ? -28.663 2.841 23.598 1.00 91.88 192 GLY A N 1
ATOM 1497 C CA . GLY A 1 192 ? -28.885 1.492 24.132 1.00 91.88 192 GLY A CA 1
ATOM 1498 C C . GLY A 1 192 ? -27.723 0.508 23.940 1.00 91.88 192 GLY A C 1
ATOM 1499 O O . GLY A 1 192 ? -27.748 -0.578 24.519 1.00 91.88 192 GLY A O 1
ATOM 1500 N N . ALA A 1 193 ? -26.713 0.855 23.138 1.00 94.06 193 ALA A N 1
ATOM 1501 C CA . ALA A 1 193 ? -25.501 0.069 22.922 1.00 94.06 193 ALA A CA 1
ATOM 1502 C C . ALA A 1 193 ? -24.355 0.966 22.433 1.00 94.06 193 ALA A C 1
ATOM 1504 O O . ALA A 1 193 ? -24.590 1.990 21.788 1.00 94.06 193 ALA A O 1
ATOM 1505 N N . VAL A 1 194 ? -23.118 0.539 22.688 1.00 95.56 194 VAL A N 1
ATOM 1506 C CA . VAL A 1 194 ? -21.916 1.136 22.094 1.00 95.56 194 VAL A CA 1
ATOM 1507 C C . VAL A 1 194 ? -21.480 0.286 20.906 1.00 95.56 194 VAL A C 1
ATOM 1509 O O . VAL A 1 194 ? -21.289 -0.923 21.044 1.00 95.56 194 VAL A O 1
ATOM 1512 N N . GLU A 1 195 ? -21.312 0.914 19.745 1.00 95.06 195 GLU A N 1
ATOM 1513 C CA . GLU A 1 195 ? -20.858 0.265 18.513 1.00 95.06 195 GLU A CA 1
ATOM 1514 C C . GLU A 1 195 ? -19.545 0.890 18.049 1.00 95.06 195 GLU A C 1
ATOM 1516 O O . GLU A 1 195 ? -19.444 2.103 17.871 1.00 95.06 195 GLU A O 1
ATOM 1521 N N . VAL A 1 196 ? -18.529 0.049 17.866 1.00 95.44 196 VAL A N 1
ATOM 1522 C CA . VAL A 1 196 ? -17.207 0.449 17.386 1.00 95.44 196 VAL A CA 1
ATOM 1523 C C . VAL A 1 196 ? -16.906 -0.315 16.104 1.00 95.44 196 VAL A C 1
ATOM 1525 O O . VAL A 1 196 ? -16.721 -1.533 16.129 1.00 95.44 196 VAL A O 1
ATOM 1528 N N . GLY A 1 197 ? -16.832 0.407 14.989 1.00 95.69 197 GLY A N 1
ATOM 1529 C CA . GLY A 1 197 ? -16.389 -0.129 13.707 1.00 95.69 197 GLY A CA 1
ATOM 1530 C C . GLY A 1 197 ? -14.877 0.003 13.547 1.00 95.69 197 GLY A C 1
ATOM 1531 O O . GLY A 1 197 ? -14.317 1.074 13.764 1.00 95.69 197 GLY A O 1
ATOM 1532 N N . CYS A 1 198 ? -14.195 -1.071 13.154 1.00 95.50 198 CYS A N 1
ATOM 1533 C CA . CYS A 1 198 ? -12.789 -0.983 12.771 1.00 95.50 198 CYS A CA 1
ATOM 1534 C C . CYS A 1 198 ? -12.658 -0.376 11.367 1.00 95.50 198 CYS A C 1
ATOM 1536 O O . CYS A 1 198 ? -13.093 -0.990 10.397 1.00 95.50 198 CYS A O 1
ATOM 1538 N N . GLU A 1 199 ? -11.994 0.772 11.235 1.00 94.06 199 GLU A N 1
ATOM 1539 C CA . GLU A 1 199 ? -11.796 1.447 9.938 1.00 94.06 199 GLU A CA 1
ATOM 1540 C C . GLU A 1 199 ? -10.882 0.680 8.963 1.00 94.06 199 GLU A C 1
ATOM 1542 O O . GLU A 1 199 ? -10.862 0.978 7.774 1.00 94.06 199 GLU A O 1
ATOM 1547 N N . PHE A 1 200 ? -10.151 -0.337 9.438 1.00 93.56 200 PHE A N 1
ATOM 1548 C CA . PHE A 1 200 ? -9.267 -1.152 8.596 1.00 93.56 200 PHE A CA 1
ATOM 1549 C C . PHE A 1 200 ? -9.957 -2.380 7.996 1.00 93.56 200 PHE A C 1
ATOM 1551 O O . PHE A 1 200 ? -9.736 -2.697 6.833 1.00 93.56 200 PHE A O 1
ATOM 1558 N N . CYS A 1 201 ? -10.747 -3.116 8.786 1.00 95.12 201 CYS A N 1
ATOM 1559 C CA . CYS A 1 201 ? -11.399 -4.353 8.330 1.00 95.12 201 CYS A CA 1
ATOM 1560 C C . CYS A 1 201 ? -12.926 -4.289 8.286 1.00 95.12 201 CYS A C 1
ATOM 1562 O O . CYS A 1 201 ? -13.558 -5.266 7.897 1.00 95.12 201 CYS A O 1
ATOM 1564 N N . GLY A 1 202 ? -13.531 -3.188 8.731 1.00 94.50 202 GLY A N 1
ATOM 1565 C CA . GLY A 1 202 ? -14.982 -3.015 8.789 1.00 94.50 202 GLY A CA 1
ATOM 1566 C C . GLY A 1 202 ? -15.687 -3.821 9.886 1.00 94.50 202 GLY A C 1
ATOM 1567 O O . GLY A 1 202 ? -16.908 -3.722 10.012 1.00 94.50 202 GLY A O 1
ATOM 1568 N N . GLN A 1 203 ? -14.961 -4.607 10.693 1.00 95.69 203 GLN A N 1
ATOM 1569 C CA . GLN A 1 203 ? -15.561 -5.410 11.758 1.00 95.69 203 GLN A CA 1
ATOM 1570 C C . GLN A 1 203 ? -16.239 -4.518 12.802 1.00 95.69 203 GLN A C 1
ATOM 1572 O O . GLN A 1 203 ? -15.643 -3.557 13.289 1.00 95.69 203 GLN A O 1
ATOM 1577 N N . GLN A 1 204 ? -17.470 -4.878 13.159 1.00 96.75 204 GLN A N 1
ATOM 1578 C CA . GLN A 1 204 ? -18.285 -4.164 14.136 1.00 96.75 204 GLN A CA 1
ATOM 1579 C C . GLN A 1 204 ? -18.212 -4.852 15.500 1.00 96.75 204 GLN A C 1
ATOM 1581 O O . GLN A 1 204 ? -18.461 -6.054 15.618 1.00 96.75 204 GLN A O 1
ATOM 1586 N N . TYR A 1 205 ? -17.892 -4.079 16.533 1.00 96.19 205 TYR A N 1
ATOM 1587 C CA . TYR A 1 205 ? -17.868 -4.514 17.923 1.00 96.19 205 TYR A CA 1
ATOM 1588 C C . TYR A 1 205 ? -18.998 -3.825 18.677 1.00 96.19 205 TYR A C 1
ATOM 1590 O O . TYR A 1 205 ? -18.983 -2.607 18.840 1.00 96.19 205 TYR A O 1
ATOM 1598 N N . ARG A 1 206 ? -19.969 -4.609 19.146 1.00 95.88 206 ARG A N 1
ATOM 1599 C CA . ARG A 1 206 ? -21.120 -4.116 19.902 1.00 95.88 206 ARG A CA 1
ATOM 1600 C C . ARG A 1 206 ? -20.979 -4.472 21.381 1.00 95.88 206 ARG A C 1
ATOM 1602 O O . ARG A 1 206 ? -20.627 -5.605 21.705 1.00 95.88 206 ARG A O 1
ATOM 1609 N N . TYR A 1 207 ? -21.263 -3.505 22.245 1.00 95.69 207 TYR A N 1
ATOM 1610 C CA . TYR A 1 207 ? -21.293 -3.647 23.699 1.00 95.69 207 TYR A CA 1
ATOM 1611 C C . TYR A 1 207 ? -22.672 -3.224 24.195 1.00 95.69 207 TYR A C 1
ATOM 1613 O O . TYR A 1 207 ? -23.099 -2.089 23.969 1.00 95.69 207 TYR A O 1
ATOM 1621 N N . ASP A 1 208 ? -23.375 -4.147 24.843 1.00 94.00 208 ASP A N 1
ATOM 1622 C CA . ASP A 1 208 ? -24.608 -3.828 25.557 1.00 94.00 208 ASP A CA 1
ATOM 1623 C C . ASP A 1 208 ? -24.315 -3.254 26.958 1.00 94.00 208 ASP A C 1
ATOM 1625 O O . ASP A 1 208 ? -23.162 -3.045 27.346 1.00 94.00 208 ASP A O 1
ATOM 1629 N N . ALA A 1 209 ? -25.368 -2.979 27.731 1.00 92.44 209 ALA A N 1
ATOM 1630 C CA . ALA A 1 209 ? -25.233 -2.435 29.080 1.00 92.44 209 ALA A CA 1
ATOM 1631 C C . ALA A 1 209 ? -24.435 -3.348 30.033 1.00 92.44 209 ALA A C 1
ATOM 1633 O O . ALA A 1 209 ? -23.732 -2.851 30.914 1.00 92.44 209 ALA A O 1
ATOM 1634 N N . VAL A 1 210 ? -24.525 -4.671 29.864 1.00 92.31 210 VAL A N 1
ATOM 1635 C CA . VAL A 1 210 ? -23.814 -5.643 30.706 1.00 92.31 210 VAL A CA 1
ATOM 1636 C C . VAL A 1 210 ? -22.340 -5.675 30.323 1.00 92.31 210 VAL A C 1
ATOM 1638 O O . VAL A 1 210 ? -21.480 -5.559 31.198 1.00 92.31 210 VAL A O 1
ATOM 1641 N N . ASP A 1 211 ? -22.047 -5.775 29.028 1.00 91.56 211 ASP A N 1
ATOM 1642 C CA . ASP A 1 211 ? -20.689 -5.750 28.492 1.00 91.56 211 ASP A CA 1
ATOM 1643 C C . ASP A 1 211 ? -19.959 -4.461 28.892 1.00 91.56 211 ASP A C 1
ATOM 1645 O O . ASP A 1 211 ? -18.808 -4.501 29.326 1.00 91.56 211 ASP A O 1
ATOM 1649 N N . ALA A 1 212 ? -20.631 -3.313 28.776 1.00 90.06 212 ALA A N 1
ATOM 1650 C CA . ALA A 1 212 ? -20.057 -2.020 29.118 1.00 90.06 212 ALA A CA 1
ATOM 1651 C C . ALA A 1 212 ? -19.803 -1.870 30.625 1.00 90.06 212 ALA A C 1
ATOM 1653 O O . ALA A 1 212 ? -18.733 -1.408 31.016 1.00 90.06 212 ALA A O 1
ATOM 1654 N N . ALA A 1 213 ? -20.722 -2.327 31.483 1.00 88.81 213 ALA A N 1
ATOM 1655 C CA . ALA A 1 213 ? -20.494 -2.348 32.929 1.00 88.81 213 ALA A CA 1
ATOM 1656 C C . ALA A 1 213 ? -19.297 -3.247 33.304 1.00 88.81 213 ALA A C 1
ATOM 1658 O O . ALA A 1 213 ? -18.481 -2.905 34.169 1.00 88.81 213 ALA A O 1
ATOM 1659 N N . GLN A 1 214 ? -19.132 -4.381 32.611 1.00 91.06 214 GLN A N 1
ATOM 1660 C CA . GLN A 1 214 ? -18.002 -5.286 32.827 1.00 91.06 214 GLN A CA 1
ATOM 1661 C C . GLN A 1 214 ? -16.643 -4.638 32.531 1.00 91.06 214 GLN A C 1
ATOM 1663 O O . GLN A 1 214 ? -15.655 -4.979 33.189 1.00 91.06 214 GLN A O 1
ATOM 1668 N N . LEU A 1 215 ? -16.575 -3.669 31.609 1.00 90.62 215 LEU A N 1
ATOM 1669 C CA . LEU A 1 215 ? -15.333 -2.951 31.301 1.00 90.62 215 LEU A CA 1
ATOM 1670 C C . LEU A 1 215 ? -14.723 -2.274 32.534 1.00 90.62 215 LEU A C 1
ATOM 1672 O O . LEU A 1 215 ? -13.493 -2.237 32.629 1.00 90.62 215 LEU A O 1
ATOM 1676 N N . PHE A 1 216 ? -15.559 -1.805 33.466 1.00 88.38 216 PHE A N 1
ATOM 1677 C CA . PHE A 1 216 ? -15.155 -0.985 34.615 1.00 88.38 216 PHE A CA 1
ATOM 1678 C C . PHE A 1 216 ? -15.214 -1.722 35.963 1.00 88.38 216 PHE A C 1
ATOM 1680 O O . PHE A 1 216 ? -14.495 -1.367 36.894 1.00 88.38 216 PHE A O 1
ATOM 1687 N N . THR A 1 217 ? -15.968 -2.820 36.071 1.00 82.31 217 THR A N 1
ATOM 1688 C CA . THR A 1 217 ? -16.014 -3.634 37.312 1.00 82.31 217 THR A CA 1
ATOM 1689 C C . THR A 1 217 ? -14.701 -4.344 37.684 1.00 82.31 217 THR A C 1
ATOM 1691 O O . THR A 1 217 ? -14.509 -4.694 38.848 1.00 82.31 217 THR A O 1
ATOM 1694 N N . GLY A 1 218 ? -13.759 -4.521 36.748 1.00 61.28 218 GLY A N 1
ATOM 1695 C CA . GLY A 1 218 ? -12.462 -5.174 36.995 1.00 61.28 218 GLY A CA 1
ATOM 1696 C C . GLY A 1 218 ? -11.403 -4.320 37.714 1.00 61.28 218 GLY A C 1
ATOM 1697 O O . GLY A 1 218 ? -10.306 -4.812 37.967 1.00 61.28 218 GLY A O 1
ATOM 1698 N N . LEU A 1 219 ? -11.699 -3.056 38.042 1.00 54.19 219 LEU A N 1
ATOM 1699 C CA . LEU A 1 219 ? -10.735 -2.099 38.612 1.00 54.19 219 LEU A CA 1
ATOM 1700 C C . LEU A 1 219 ? -10.622 -2.123 40.148 1.00 54.19 219 LEU A C 1
ATOM 1702 O O . LEU A 1 219 ? -9.852 -1.353 40.725 1.00 54.19 219 LEU A O 1
ATOM 1706 N N . VAL A 1 220 ? -11.309 -3.031 40.844 1.00 47.34 220 VAL A N 1
ATOM 1707 C CA . VAL A 1 220 ? -11.122 -3.193 42.294 1.00 47.34 220 VAL A CA 1
ATOM 1708 C C . VAL A 1 220 ? -10.020 -4.226 42.566 1.00 47.34 220 VAL A C 1
ATOM 1710 O O . VAL A 1 220 ? -10.292 -5.421 42.645 1.00 47.34 220 VAL A O 1
ATOM 1713 N N . LYS A 1 221 ? -8.793 -3.713 42.776 1.00 43.38 221 LYS A N 1
ATOM 1714 C CA . LYS A 1 221 ? -7.537 -4.347 43.263 1.00 43.38 221 LYS A CA 1
ATOM 1715 C C . LYS A 1 221 ? -6.423 -4.503 42.220 1.00 43.38 221 LYS A C 1
ATOM 1717 O O . LYS A 1 221 ? -5.963 -5.609 41.953 1.00 43.38 221 LYS A O 1
ATOM 1722 N N . GLN A 1 222 ? -5.852 -3.386 41.781 1.00 41.38 222 GLN A N 1
ATOM 1723 C CA . GLN A 1 222 ? -4.399 -3.352 41.605 1.00 41.38 222 GLN A CA 1
ATOM 1724 C C . GLN A 1 222 ? -3.817 -2.632 42.834 1.00 41.38 222 GLN A C 1
ATOM 1726 O O . GLN A 1 222 ? -4.050 -1.433 42.989 1.00 41.38 222 GLN A O 1
ATOM 1731 N N . PRO A 1 223 ? -3.175 -3.338 43.788 1.00 40.34 223 PRO A N 1
ATOM 1732 C CA . PRO A 1 223 ? -2.501 -2.668 44.897 1.00 40.34 223 PRO A CA 1
ATOM 1733 C C . PRO A 1 223 ? -1.383 -1.768 44.342 1.00 40.34 223 PRO A C 1
ATOM 1735 O O . PRO A 1 223 ? -0.819 -2.097 43.294 1.00 40.34 223 PRO A O 1
ATOM 1738 N N . PRO A 1 224 ? -1.056 -0.641 45.005 1.00 45.75 224 PRO A N 1
ATOM 1739 C CA . PRO A 1 224 ? 0.001 0.247 44.540 1.00 45.75 224 PRO A CA 1
ATOM 1740 C C . PRO A 1 224 ? 1.302 -0.548 44.409 1.00 45.75 224 PRO A C 1
ATOM 1742 O O . PRO A 1 224 ? 1.755 -1.176 45.369 1.00 45.75 224 PRO A O 1
ATOM 1745 N N . GLY A 1 225 ? 1.866 -0.555 43.198 1.00 44.66 225 GLY A N 1
ATOM 1746 C CA . GLY A 1 225 ? 3.145 -1.192 42.913 1.00 44.66 225 GLY A CA 1
ATOM 1747 C C . GLY A 1 225 ? 4.201 -0.661 43.874 1.00 44.66 225 GLY A C 1
ATOM 1748 O O . GLY A 1 225 ? 4.391 0.549 43.995 1.00 44.66 225 GLY A O 1
ATOM 1749 N N . SER A 1 226 ? 4.835 -1.568 44.613 1.00 44.16 226 SER A N 1
ATOM 1750 C CA . SER A 1 226 ? 5.867 -1.219 45.582 1.00 44.16 226 SER A CA 1
ATOM 1751 C C . SER A 1 226 ? 7.044 -0.540 44.867 1.00 44.16 226 SER A C 1
ATOM 1753 O O . SER A 1 226 ? 7.542 -1.084 43.880 1.00 44.16 226 SER A O 1
ATOM 1755 N N . PRO A 1 227 ? 7.525 0.621 45.345 1.00 49.88 227 PRO A N 1
ATOM 1756 C CA . PRO A 1 227 ? 8.715 1.248 44.803 1.00 49.88 227 PRO A CA 1
ATOM 1757 C C . PRO A 1 227 ? 9.915 0.554 45.439 1.00 49.88 227 PRO A C 1
ATOM 1759 O O . PRO A 1 227 ? 10.308 0.932 46.534 1.00 49.88 227 PRO A O 1
ATOM 1762 N N . ASN A 1 228 ? 10.399 -0.528 44.829 1.00 43.25 228 ASN A N 1
ATOM 1763 C CA . ASN A 1 228 ? 11.764 -1.053 44.954 1.00 43.25 228 ASN A CA 1
ATOM 1764 C C . ASN A 1 228 ? 11.836 -2.420 44.266 1.00 43.25 228 ASN A C 1
ATOM 1766 O O . ASN A 1 228 ? 11.168 -3.349 44.707 1.00 43.25 228 ASN A O 1
ATOM 1770 N N . ILE A 1 229 ? 12.678 -2.539 43.239 1.00 38.00 229 ILE A N 1
ATOM 1771 C CA . ILE A 1 229 ? 13.760 -3.532 43.146 1.00 38.00 229 ILE A CA 1
ATOM 1772 C C . ILE A 1 229 ? 14.728 -3.050 42.054 1.00 38.00 229 ILE A C 1
ATOM 1774 O O . ILE A 1 229 ? 14.310 -2.521 41.025 1.00 38.00 229 ILE A O 1
ATOM 1778 N N . GLN A 1 230 ? 16.004 -3.162 42.418 1.00 35.12 230 GLN A N 1
ATOM 1779 C CA . GLN A 1 230 ? 17.236 -2.767 41.735 1.00 35.12 230 GLN A CA 1
ATOM 1780 C C . GLN A 1 230 ? 17.467 -3.484 40.407 1.00 35.12 230 GLN A C 1
ATOM 1782 O O . GLN A 1 230 ? 17.009 -4.642 40.278 1.00 35.12 230 GLN A O 1
#

InterPro domains:
  IPR000397 Heat shock protein Hsp33 [PF01430] (11-208)
  IPR000397 Heat shock protein Hsp33 [PTHR30111] (30-217)
  IPR016153 Heat shock protein Hsp33, N-terminal [G3DSA:3.55.30.10] (2-90)
  IPR016153 Heat shock protein Hsp33, N-terminal [SSF64397] (7-169)
  IPR016154 Heat shock protein Hsp33, C-terminal [G3DSA:3.90.1280.10] (162-218)
  IPR016154 Heat shock protein Hsp33, C-terminal [SSF118352] (162-218)
  IPR023212 Heat shock protein Hsp33, helix hairpin bin domain superfamily [G3DSA:1.10.287.480] (109-155)

Foldseek 3Di:
DPPPPDFFPCVVANVPLAGKDKDWADDPPDDPPDDIDIDIDGCADPVSHGHRDPQVNVQVCCCPPVVKRKHKDWADDPPDTFIDIDIDDDPDDPVNVVVPDPDCVVVVVVVSVVVSVLLSVLRVPQDRCCRGPPDPVVSCCVSAVVHDDDDDDADDDPRHDDDDDPDDPVVVLVVLVVVPLVVLVVCCVVPQWDWDADPRPRDIDIAGPVNSVVSPVVPPDPPPDDPDDD

Sequence (230 aa):
MVTEEAQDLSALVNVNGNGRCAITLDPKTRLPGQQPYQGIVPLNGEHGQKLEKLSDVLQQYMRHSEQLDTTLVLAANDEVAAGLLIQRMPVKGEGNLQAASSADTEADQMDENEDYNRIATLAASLTRDELLTLDVDTILRRLFWEEKLLRFVLQQGEDGPRFACTCSRERVSNMLRNLGEEEVRSVLEERGAVEVGCEFCGQQYRYDAVDAAQLFTGLVKQPPGSPNIQ

pLDDT: mean 83.51, std 17.29, range [29.22, 96.75]

Solvent-accessible surface area (backbone atoms only — not comparable to full-atom values): 14705 Å² total; per-residue (Å²): 133,84,79,79,72,80,75,44,45,24,74,76,65,27,77,84,72,78,32,66,48,75,51,72,55,73,63,94,82,63,55,93,88,63,75,65,51,70,51,74,40,61,44,41,46,97,85,67,46,71,39,52,44,69,42,58,48,51,30,50,38,30,43,73,75,69,69,30,65,47,42,54,46,73,38,70,63,100,88,51,76,41,72,49,78,47,69,64,76,79,82,87,47,98,86,51,77,84,72,79,66,94,77,53,67,65,59,52,53,51,52,54,48,49,54,49,51,50,53,42,52,44,56,69,66,62,46,61,67,53,60,75,72,52,53,70,68,59,50,48,45,70,64,41,67,92,54,92,78,84,82,76,85,81,62,61,75,91,79,20,96,67,95,80,74,88,80,48,74,67,58,52,50,53,51,51,54,73,69,28,70,68,60,56,47,52,44,30,76,76,64,62,38,46,76,48,67,38,92,87,74,64,53,74,48,77,33,46,71,66,57,52,50,54,67,61,66,76,69,82,80,76,74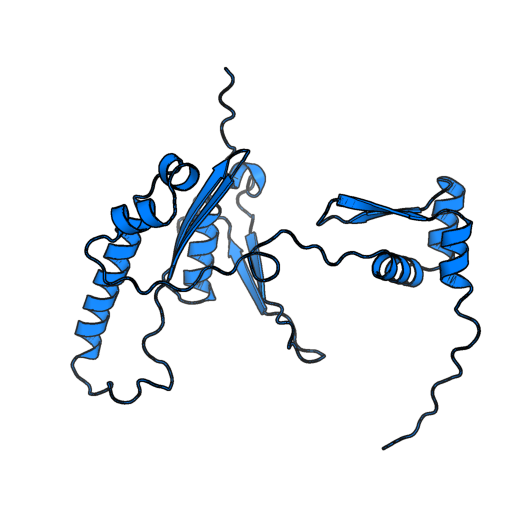,82,80,75,94,77,84,135

Radius of gyration: 25.85 Å; Cα contacts (8 Å, |Δi|>4): 208; chains: 1; bounding box: 69×41×68 Å